Protein AF-A0A382D8E7-F1 (afdb_monomer)

Secondary structure (DSSP, 8-state):
---------------------------PPPPHHHHHHHHHHHHHHHHHHHTT-EEEEEEEEEETTTEEEEEEEEEEEE--TT----EEEEEEEEETTEE-TTHHHHHHHHHSS-SS--HHHHHHHHHHHHTT--SSS--SS--TTGGGGGGSHHHHTTEEEEEEEEEEETTEEEEEEEEEE-SSSPSEE-TT--EE-EEEEEEE-TTT--EEEEEEEEEETTTTEEEEEEEEEEEETTTTEEEEEEEEEEEEE---

Structure (mmCIF, N/CA/C/O backbone):
data_AF-A0A382D8E7-F1
#
_entry.id   AF-A0A382D8E7-F1
#
loop_
_atom_site.group_PDB
_atom_site.id
_atom_site.type_symbol
_atom_site.label_atom_id
_atom_site.label_alt_id
_atom_site.label_comp_id
_atom_site.label_asym_id
_atom_site.label_entity_id
_atom_site.label_seq_id
_atom_site.pdbx_PDB_ins_code
_atom_site.Cartn_x
_atom_site.Cartn_y
_atom_site.Cartn_z
_atom_site.occupancy
_atom_site.B_iso_or_equiv
_atom_site.auth_seq_id
_atom_site.auth_comp_id
_atom_site.auth_asym_id
_atom_site.auth_atom_id
_atom_site.pdbx_PDB_model_num
ATOM 1 N N . MET A 1 1 ? -67.822 -61.812 49.700 1.00 33.03 1 MET A N 1
ATOM 2 C CA . MET A 1 1 ? -66.408 -61.846 49.265 1.00 33.03 1 MET A CA 1
ATOM 3 C C . MET A 1 1 ? -66.183 -60.669 48.320 1.00 33.03 1 MET A C 1
ATOM 5 O O . MET A 1 1 ? -67.104 -60.379 47.565 1.00 33.03 1 MET A O 1
ATOM 9 N N . PRO A 1 2 ? -65.079 -59.917 48.454 1.00 43.69 2 PRO A N 1
ATOM 10 C CA . PRO A 1 2 ? -65.034 -58.489 48.132 1.00 43.69 2 PRO A CA 1
ATOM 11 C C . PRO A 1 2 ? -64.329 -58.208 46.798 1.00 43.69 2 PRO A C 1
ATOM 13 O O . PRO A 1 2 ? -63.325 -58.846 46.516 1.00 43.69 2 PRO A O 1
ATOM 16 N N . VAL A 1 3 ? -64.784 -57.222 46.019 1.00 34.72 3 VAL A N 1
ATOM 17 C CA . VAL A 1 3 ? -63.973 -56.588 44.955 1.00 34.72 3 VAL A CA 1
ATOM 18 C C . VAL A 1 3 ? -64.434 -55.126 44.833 1.00 34.72 3 VAL A C 1
ATOM 20 O O . VAL A 1 3 ? -65.530 -54.855 44.364 1.00 34.72 3 VAL A O 1
ATOM 23 N N . SER A 1 4 ? -63.820 -54.227 45.606 1.00 36.84 4 SER A N 1
ATOM 24 C CA . SER A 1 4 ? -62.808 -53.244 45.175 1.00 36.84 4 SER A CA 1
ATOM 25 C C . SER A 1 4 ? -63.358 -52.108 44.295 1.00 36.84 4 SER A C 1
ATOM 27 O O . SER A 1 4 ? -63.535 -52.253 43.090 1.00 36.84 4 SER A O 1
ATOM 29 N N . PHE A 1 5 ? -63.592 -50.954 44.930 1.00 41.41 5 PHE A N 1
ATOM 30 C CA . PHE A 1 5 ? -63.787 -49.653 44.285 1.00 41.41 5 PHE A CA 1
ATOM 31 C C . PHE A 1 5 ? -62.416 -49.082 43.891 1.00 41.41 5 PHE A C 1
ATOM 33 O O . PHE A 1 5 ? -61.649 -48.672 44.762 1.00 41.41 5 PHE A O 1
ATOM 40 N N . ALA A 1 6 ? -62.117 -48.999 42.595 1.00 38.00 6 ALA A N 1
ATOM 41 C CA . ALA A 1 6 ? -60.980 -48.226 42.102 1.00 38.00 6 ALA A CA 1
ATOM 42 C C . ALA A 1 6 ? -61.431 -46.782 41.824 1.00 38.00 6 ALA A C 1
ATOM 44 O O . ALA A 1 6 ? -62.172 -46.513 40.881 1.00 38.00 6 ALA A O 1
ATOM 45 N N . ARG A 1 7 ? -61.004 -45.847 42.680 1.00 38.00 7 ARG A N 1
ATOM 46 C CA . ARG A 1 7 ? -61.140 -44.402 42.457 1.00 38.00 7 ARG A CA 1
ATOM 47 C C . ARG A 1 7 ? -60.145 -43.978 41.376 1.00 38.00 7 ARG A C 1
ATOM 49 O O . ARG A 1 7 ? -58.940 -44.072 41.588 1.00 38.00 7 ARG A O 1
ATOM 56 N N . LEU A 1 8 ? -60.646 -43.493 40.242 1.00 34.78 8 LEU A N 1
ATOM 57 C CA . LEU A 1 8 ? -59.832 -42.825 39.228 1.00 34.78 8 LEU A CA 1
ATOM 58 C C . LEU A 1 8 ? -59.526 -41.401 39.723 1.00 34.78 8 LEU A C 1
ATOM 60 O O . LEU A 1 8 ? -60.415 -40.554 39.775 1.00 34.78 8 LEU A O 1
ATOM 64 N N . VAL A 1 9 ? -58.284 -41.145 40.126 1.00 39.25 9 VAL A N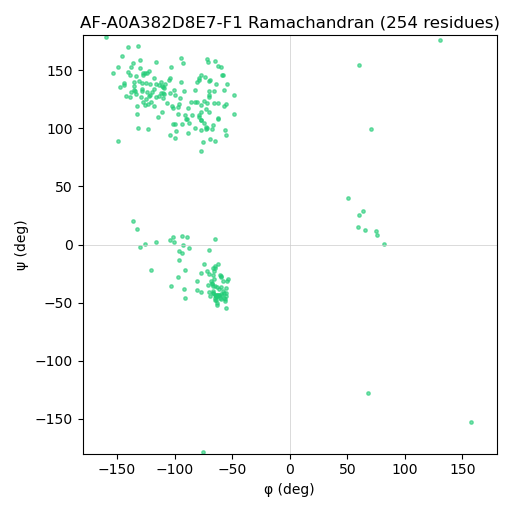 1
ATOM 65 C CA . VAL A 1 9 ? -57.782 -39.787 40.372 1.00 39.25 9 VAL A CA 1
ATOM 66 C C . VAL A 1 9 ? -57.193 -39.290 39.057 1.00 39.25 9 VAL A C 1
ATOM 68 O O . VAL A 1 9 ? -56.157 -39.777 38.612 1.00 39.25 9 VAL A O 1
ATOM 71 N N . VAL A 1 10 ? -57.878 -38.348 38.411 1.00 40.47 10 VAL A N 1
ATOM 72 C CA . VAL A 1 10 ? -57.360 -37.633 37.239 1.00 40.47 10 VAL A CA 1
ATOM 73 C C . VAL A 1 10 ? -56.365 -36.591 37.744 1.00 40.47 10 VAL A C 1
ATOM 75 O O . VAL A 1 10 ? -56.753 -35.599 38.357 1.00 40.47 10 VAL A O 1
ATOM 78 N N . LEU A 1 11 ? -55.074 -36.837 37.524 1.00 36.69 11 LEU A N 1
ATOM 79 C CA . LEU A 1 11 ? -54.013 -35.881 37.819 1.00 36.69 11 LEU A CA 1
ATOM 80 C C . LEU A 1 11 ? -53.918 -34.893 36.644 1.00 36.69 11 LEU A C 1
ATOM 82 O O . LEU A 1 11 ? -53.377 -35.216 35.588 1.00 36.69 11 LEU A O 1
ATOM 86 N N . ALA A 1 12 ? -54.493 -33.703 36.804 1.00 39.59 12 ALA A N 1
ATOM 87 C CA . ALA A 1 12 ? -54.339 -32.613 35.847 1.00 39.59 12 ALA A CA 1
ATOM 88 C C . ALA A 1 12 ? -52.933 -32.005 35.993 1.00 39.59 12 ALA A C 1
ATOM 90 O O . ALA A 1 12 ? -52.654 -31.279 36.945 1.00 39.59 12 ALA A O 1
ATOM 91 N N . LEU A 1 13 ? -52.038 -32.320 35.056 1.00 40.88 13 LEU A N 1
ATOM 92 C CA . LEU A 1 13 ? -50.752 -31.641 34.899 1.00 40.88 13 LEU A CA 1
ATOM 93 C C . LEU A 1 13 ? -50.990 -30.294 34.207 1.00 40.88 13 LEU A C 1
ATOM 95 O O . LEU A 1 13 ? -51.126 -30.215 32.988 1.00 40.88 13 LEU A O 1
ATOM 99 N N . THR A 1 14 ? -51.051 -29.221 34.990 1.00 45.19 14 THR A N 1
ATOM 100 C CA . THR A 1 14 ? -50.958 -27.851 34.478 1.00 45.19 14 THR A CA 1
ATOM 101 C C . THR A 1 14 ? -49.520 -27.589 34.038 1.00 45.19 14 THR A C 1
ATOM 103 O O . THR A 1 14 ? -48.645 -27.345 34.868 1.00 45.19 14 THR A O 1
ATOM 106 N N . LEU A 1 15 ? -49.267 -27.665 32.731 1.00 43.66 15 LEU A N 1
ATOM 107 C CA . LEU A 1 15 ? -48.011 -27.228 32.129 1.00 43.66 15 LEU A CA 1
ATOM 108 C C . LEU A 1 15 ? -47.986 -25.690 32.154 1.00 43.66 15 LEU A C 1
ATOM 110 O O . LEU A 1 15 ? -48.653 -25.035 31.355 1.00 43.66 15 LEU A O 1
ATOM 114 N N . LEU A 1 16 ? -47.257 -25.105 33.105 1.00 45.47 16 LEU A N 1
ATOM 115 C CA . LEU A 1 16 ? -46.984 -23.671 33.116 1.00 45.47 16 LEU A CA 1
ATOM 116 C C . LEU A 1 16 ? -45.962 -23.393 32.003 1.00 45.47 16 LEU A C 1
ATOM 118 O O . LEU A 1 16 ? -44.772 -23.666 32.158 1.00 45.47 16 LEU A O 1
ATOM 122 N N . ALA A 1 17 ? -46.427 -22.914 30.849 1.00 50.97 17 ALA A N 1
ATOM 123 C CA . ALA A 1 17 ? -45.547 -22.434 29.793 1.00 50.97 17 ALA A CA 1
ATOM 124 C C . ALA A 1 17 ? -44.855 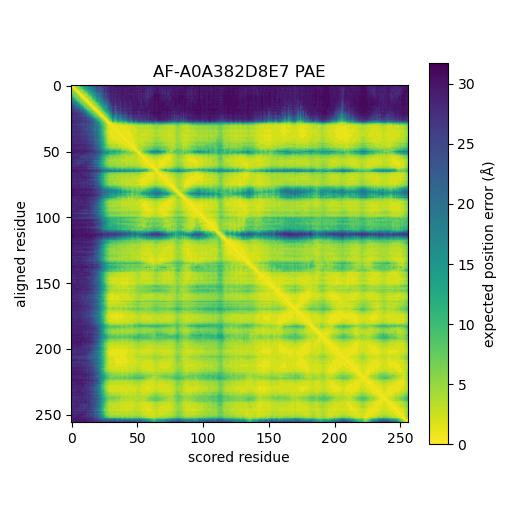-21.157 30.289 1.00 50.97 17 ALA A C 1
ATOM 126 O O . ALA A 1 17 ? -45.444 -20.078 30.290 1.00 50.97 17 ALA A O 1
ATOM 127 N N . VAL A 1 18 ? -43.608 -21.287 30.745 1.00 49.78 18 VAL A N 1
ATOM 128 C CA . VAL A 1 18 ? -42.721 -20.145 30.972 1.00 49.78 18 VAL A CA 1
ATOM 129 C C . VAL A 1 18 ? -42.374 -19.589 29.593 1.00 49.78 18 VAL A C 1
ATOM 131 O O . VAL A 1 18 ? -41.444 -20.048 28.932 1.00 49.78 18 VAL A O 1
ATOM 134 N N . LEU A 1 19 ? -43.177 -18.633 29.128 1.00 49.44 19 LEU A N 1
ATOM 135 C CA . LEU A 1 19 ? -42.796 -17.716 28.061 1.00 49.44 19 LEU A CA 1
ATOM 136 C C . LEU A 1 19 ? -41.647 -16.875 28.615 1.00 49.44 19 LEU A C 1
ATOM 138 O O . LEU A 1 19 ? -41.858 -15.863 29.274 1.00 49.44 19 LEU A O 1
ATOM 142 N N . ALA A 1 20 ? -40.422 -17.360 28.429 1.00 50.16 20 ALA A N 1
ATOM 143 C CA . ALA A 1 20 ? -39.249 -16.530 28.592 1.00 50.16 20 ALA A CA 1
ATOM 144 C C . ALA A 1 20 ? -39.353 -15.427 27.535 1.00 50.16 20 ALA A C 1
ATOM 146 O O . ALA A 1 20 ? -39.203 -15.711 26.343 1.00 50.16 20 ALA A O 1
ATOM 147 N N . ASP A 1 21 ? -39.643 -14.201 27.972 1.00 44.53 21 ASP A N 1
ATOM 148 C CA . ASP A 1 21 ? -39.418 -12.994 27.185 1.00 44.53 21 ASP A CA 1
ATOM 149 C C . ASP A 1 21 ? -37.942 -12.994 26.779 1.00 44.53 21 ASP A C 1
ATOM 151 O O . ASP A 1 21 ? -37.048 -12.606 27.531 1.00 44.53 21 ASP A O 1
ATOM 155 N N . ARG A 1 22 ? -37.659 -13.523 25.588 1.00 49.59 22 ARG A N 1
ATOM 156 C CA . ARG A 1 22 ? -36.388 -13.295 24.922 1.00 49.59 22 ARG A CA 1
ATOM 157 C C . ARG A 1 22 ? -36.471 -11.885 24.379 1.00 49.59 22 ARG A C 1
ATOM 159 O O . ARG A 1 22 ? -36.906 -11.688 23.246 1.00 49.59 22 ARG A O 1
ATOM 166 N N . GLU A 1 23 ? -36.073 -10.913 25.195 1.00 49.25 23 GLU A N 1
ATOM 167 C CA . GLU A 1 23 ? -35.695 -9.616 24.651 1.00 49.25 23 GLU A CA 1
ATOM 168 C C . GLU A 1 23 ? -34.730 -9.875 23.485 1.00 49.25 23 GLU A C 1
ATOM 170 O O . GLU A 1 23 ? -33.786 -10.665 23.633 1.00 49.25 23 GLU A O 1
ATOM 175 N N . PRO A 1 24 ? -34.975 -9.295 22.297 1.00 49.22 24 PRO A N 1
ATOM 176 C CA . PRO A 1 24 ? -34.028 -9.414 21.209 1.00 49.22 24 PRO A CA 1
ATOM 177 C C . PRO A 1 24 ? -32.706 -8.861 21.729 1.00 49.22 24 PRO A C 1
ATOM 179 O O . PRO A 1 24 ? -32.635 -7.697 22.124 1.00 49.22 24 PRO A O 1
ATOM 182 N N . VAL A 1 25 ? -31.670 -9.704 21.760 1.00 49.59 25 VAL A N 1
ATOM 183 C CA . VAL A 1 25 ? -30.300 -9.270 22.028 1.00 49.59 25 VAL A CA 1
ATOM 184 C C . VAL A 1 25 ? -30.002 -8.207 20.984 1.00 49.59 25 VAL A C 1
ATOM 186 O O . VAL A 1 25 ? -29.743 -8.510 19.820 1.00 49.59 25 VAL A O 1
ATOM 189 N N . ARG A 1 26 ? -30.122 -6.938 21.373 1.00 48.53 26 ARG A N 1
ATOM 190 C CA . ARG A 1 26 ? -29.710 -5.818 20.545 1.00 48.53 26 ARG A CA 1
ATOM 191 C C . ARG A 1 26 ? -28.217 -6.027 20.376 1.00 48.53 26 ARG A C 1
ATOM 193 O O . ARG A 1 26 ? -27.491 -5.936 21.364 1.00 48.53 26 ARG A O 1
ATOM 200 N N . ALA A 1 27 ? -27.788 -6.413 19.173 1.00 59.97 27 ALA A N 1
ATOM 201 C CA . ALA A 1 27 ? -26.376 -6.559 18.865 1.00 59.97 27 ALA A CA 1
ATOM 202 C C . ALA A 1 27 ? -25.688 -5.281 19.352 1.00 59.97 27 ALA A C 1
ATOM 204 O O . ALA A 1 27 ? -26.011 -4.188 18.882 1.00 59.97 27 ALA A O 1
ATOM 205 N N . GLN A 1 28 ? -24.858 -5.407 20.388 1.00 69.25 28 GLN A N 1
ATOM 206 C CA . GLN A 1 28 ? -24.137 -4.266 20.922 1.00 69.25 28 GLN A CA 1
ATOM 207 C C . GLN A 1 28 ? -23.245 -3.770 19.791 1.00 69.25 28 GLN A C 1
ATOM 209 O O . GLN A 1 28 ? -22.457 -4.545 19.243 1.00 69.25 28 GLN A O 1
ATOM 214 N N . THR A 1 29 ? -23.415 -2.508 19.396 1.00 81.88 29 THR A N 1
ATOM 215 C CA . THR A 1 29 ? -22.503 -1.877 18.446 1.00 81.88 29 THR A CA 1
ATOM 216 C C . THR A 1 29 ? -21.095 -2.014 19.030 1.00 81.88 29 THR A C 1
ATOM 218 O O . THR A 1 29 ? -20.892 -1.577 20.167 1.00 81.88 29 THR A O 1
ATOM 221 N N . PRO A 1 30 ? -20.150 -2.671 18.331 1.00 93.00 30 PRO A N 1
ATOM 222 C CA . PRO A 1 30 ? -18.817 -2.901 18.876 1.00 93.00 30 PRO A CA 1
ATOM 223 C C . PRO A 1 30 ? -18.144 -1.562 19.188 1.00 93.00 30 PRO A C 1
ATOM 225 O O . PRO A 1 30 ? -18.454 -0.556 18.556 1.00 93.00 30 PRO A O 1
ATOM 228 N N . SER A 1 31 ? -17.228 -1.525 20.156 1.00 96.06 31 SER A N 1
ATOM 229 C CA . SER A 1 31 ? -16.396 -0.335 20.367 1.00 96.06 31 SER A CA 1
ATOM 230 C C . SER A 1 31 ? -15.368 -0.185 19.237 1.00 96.06 31 SER A C 1
ATOM 232 O O . SER A 1 31 ? -15.026 -1.168 18.576 1.00 96.06 31 SER A O 1
ATOM 234 N N . LEU A 1 32 ? -14.826 1.025 19.043 1.00 96.25 32 LEU A N 1
ATOM 235 C CA . LEU A 1 32 ? -13.705 1.251 18.118 1.00 96.25 32 LEU A CA 1
ATOM 236 C C . LEU A 1 32 ? -12.515 0.351 18.447 1.00 96.25 32 LEU A C 1
ATOM 238 O O . LEU A 1 32 ? -11.985 -0.303 17.559 1.00 96.25 32 LEU A O 1
ATOM 242 N N . GLU A 1 33 ? -12.166 0.234 19.725 1.00 95.44 33 GLU A N 1
ATOM 243 C CA . GLU A 1 33 ? -11.111 -0.667 20.190 1.00 95.44 33 GLU A CA 1
ATOM 244 C C . GLU A 1 33 ? -11.366 -2.126 19.781 1.00 95.44 33 GLU A C 1
ATOM 246 O O . GLU A 1 33 ? -10.460 -2.793 19.290 1.00 95.44 33 GLU A O 1
ATOM 251 N N . THR A 1 34 ? -12.613 -2.602 19.887 1.00 96.62 34 THR A N 1
ATOM 252 C CA . THR A 1 34 ? -12.985 -3.960 19.456 1.00 96.62 34 THR A CA 1
ATOM 253 C C . THR A 1 34 ? -12.793 -4.141 17.949 1.00 96.62 34 THR A C 1
ATOM 255 O O . THR A 1 34 ? -12.272 -5.164 17.512 1.00 96.62 34 THR A O 1
ATOM 258 N N . VAL A 1 35 ? -13.213 -3.162 17.141 1.00 97.25 35 VAL A N 1
ATOM 259 C CA . VAL A 1 35 ? -13.059 -3.217 15.678 1.00 97.25 35 VAL A CA 1
ATOM 260 C C . VAL A 1 35 ? -11.582 -3.165 15.282 1.00 97.25 35 VAL A C 1
ATOM 262 O O . VAL A 1 35 ? -11.155 -3.944 14.435 1.00 97.25 35 VAL A O 1
ATOM 265 N N . LEU A 1 36 ? -10.785 -2.315 15.932 1.00 96.69 36 LEU A N 1
ATOM 266 C CA . LEU A 1 36 ? -9.344 -2.214 15.699 1.00 96.69 36 LEU A CA 1
ATOM 267 C C . LEU A 1 36 ? -8.588 -3.472 16.134 1.00 96.69 36 LEU A C 1
ATOM 269 O O . LEU A 1 36 ? -7.604 -3.824 15.493 1.00 96.69 36 LEU A O 1
ATOM 273 N N . ALA A 1 37 ? -9.005 -4.137 17.215 1.00 95.56 37 ALA A N 1
ATOM 274 C CA . ALA A 1 37 ? -8.427 -5.414 17.631 1.00 95.56 37 ALA A CA 1
ATOM 275 C C . ALA A 1 37 ? -8.697 -6.502 16.582 1.00 95.56 37 ALA A C 1
ATOM 277 O O . ALA A 1 37 ? -7.763 -7.143 16.118 1.00 95.56 37 ALA A O 1
ATOM 278 N N . ARG A 1 38 ? -9.947 -6.616 16.110 1.00 96.38 38 ARG A N 1
ATOM 279 C CA . ARG A 1 38 ? -10.303 -7.534 15.014 1.00 96.38 38 ARG A CA 1
ATOM 280 C C . ARG A 1 38 ? -9.513 -7.246 13.740 1.00 96.38 38 ARG A C 1
ATOM 282 O O . ARG A 1 38 ? -9.112 -8.176 13.055 1.00 96.38 38 ARG A O 1
ATOM 289 N N . ALA A 1 39 ? -9.302 -5.973 13.412 1.00 96.50 39 ALA A N 1
ATOM 290 C CA . ALA A 1 39 ? -8.512 -5.586 12.249 1.00 96.50 39 ALA A CA 1
ATOM 291 C C . ALA A 1 39 ? -7.033 -5.971 12.392 1.00 96.50 39 ALA A C 1
ATOM 293 O O . ALA A 1 39 ? -6.438 -6.445 11.430 1.00 96.50 39 ALA A O 1
ATOM 294 N N . ALA A 1 40 ? -6.453 -5.820 13.585 1.00 93.75 40 ALA A N 1
ATOM 295 C CA . ALA A 1 40 ? -5.087 -6.263 13.859 1.00 93.75 40 ALA A CA 1
ATOM 296 C C . ALA A 1 40 ? -4.950 -7.790 13.746 1.00 93.75 40 ALA A C 1
ATOM 298 O O . ALA A 1 40 ? -4.019 -8.272 13.101 1.00 93.75 40 ALA A O 1
ATOM 299 N N . ASP A 1 41 ? -5.907 -8.541 14.301 1.00 93.06 41 ASP A N 1
ATOM 300 C CA . ASP A 1 41 ? -5.961 -10.002 14.169 1.00 93.06 41 ASP A CA 1
ATOM 301 C C . ASP A 1 41 ? -6.103 -10.413 12.697 1.00 93.06 41 ASP A C 1
ATOM 303 O O . ASP A 1 41 ? -5.394 -11.296 12.216 1.00 93.06 41 ASP A O 1
ATOM 307 N N . TYR A 1 42 ? -6.975 -9.723 11.955 1.00 93.06 42 TYR A N 1
ATOM 308 C CA . TYR A 1 42 ? -7.156 -9.939 10.524 1.00 93.06 42 TYR A CA 1
ATOM 309 C C . TYR A 1 42 ? -5.861 -9.704 9.742 1.00 93.06 42 TYR A C 1
ATOM 311 O O . TYR A 1 42 ? -5.493 -10.549 8.936 1.00 93.06 42 TYR A O 1
ATOM 319 N N . VAL A 1 43 ? -5.145 -8.601 9.988 1.00 90.94 43 VAL A N 1
ATOM 320 C CA . VAL A 1 43 ? -3.863 -8.315 9.321 1.00 90.94 43 VAL A CA 1
ATOM 321 C C . VAL A 1 43 ? -2.794 -9.343 9.690 1.00 90.94 43 VAL A C 1
ATOM 323 O O . VAL A 1 43 ? -2.009 -9.725 8.827 1.00 90.94 43 VAL A O 1
ATOM 326 N N . SER A 1 44 ? -2.785 -9.847 10.925 1.00 86.88 44 SER A N 1
ATOM 327 C CA . SER A 1 44 ? -1.859 -10.908 11.333 1.00 86.88 44 SER A CA 1
ATOM 328 C C . SER A 1 44 ? -2.113 -12.223 10.586 1.00 86.88 44 SER A C 1
ATOM 330 O O . SER A 1 44 ? -1.164 -12.836 10.102 1.00 86.88 44 SER A O 1
ATOM 332 N N . ILE A 1 45 ? -3.377 -12.628 10.426 1.00 86.62 45 ILE A N 1
ATOM 333 C CA . ILE A 1 45 ? -3.749 -13.802 9.615 1.00 86.62 45 ILE A CA 1
ATOM 334 C C . ILE A 1 45 ? -3.406 -13.557 8.146 1.00 86.62 45 ILE A C 1
ATOM 336 O O . ILE A 1 45 ? -2.776 -14.387 7.500 1.00 86.62 45 ILE A O 1
ATOM 340 N N . TYR A 1 46 ? -3.759 -12.377 7.636 1.00 86.00 46 TYR A N 1
ATOM 341 C CA . TYR A 1 46 ? -3.479 -11.985 6.263 1.00 86.00 46 TYR A CA 1
ATOM 342 C C . TYR A 1 46 ? -1.983 -12.091 5.952 1.00 86.00 46 TYR A C 1
ATOM 344 O O . TYR A 1 46 ? -1.618 -12.587 4.894 1.00 86.00 46 TYR A O 1
ATOM 352 N N . GLN A 1 47 ? -1.111 -11.671 6.869 1.00 80.94 47 GLN A N 1
ATOM 353 C CA . GLN A 1 47 ? 0.338 -11.797 6.718 1.00 80.94 47 GLN A CA 1
ATOM 354 C C . GLN A 1 47 ? 0.793 -13.251 6.558 1.00 80.94 47 GLN A C 1
ATOM 356 O O . GLN A 1 47 ? 1.645 -13.539 5.722 1.00 80.94 47 GLN A O 1
ATOM 361 N N . GLN A 1 48 ? 0.229 -14.162 7.351 1.00 79.50 48 GLN A N 1
ATOM 362 C CA . GLN A 1 48 ? 0.577 -15.583 7.321 1.00 79.50 48 GLN A CA 1
ATOM 363 C C . GLN A 1 48 ? 0.102 -16.251 6.027 1.00 79.50 48 GLN A C 1
ATOM 365 O O . GLN A 1 48 ? 0.863 -16.989 5.400 1.00 79.50 48 GLN A O 1
ATOM 370 N N . ASP A 1 49 ? -1.130 -15.953 5.614 1.00 79.50 49 ASP A N 1
ATOM 371 C CA . ASP A 1 49 ? -1.760 -16.572 4.447 1.00 79.50 49 ASP A CA 1
ATOM 372 C C . ASP A 1 49 ? -1.223 -15.986 3.131 1.00 79.50 49 ASP A C 1
ATOM 374 O O . ASP A 1 49 ? -0.944 -16.727 2.187 1.00 79.50 49 ASP A O 1
ATOM 378 N N . LEU A 1 50 ? -1.012 -14.663 3.070 1.00 75.56 50 LEU A N 1
ATOM 379 C CA . LEU A 1 50 ? -0.446 -13.992 1.896 1.00 75.56 50 LEU A CA 1
ATOM 380 C C . LEU A 1 50 ? 1.076 -14.182 1.797 1.00 75.56 50 LEU A C 1
ATOM 382 O O . LEU A 1 50 ? 1.623 -14.117 0.703 1.00 75.56 50 LEU A O 1
ATOM 386 N N . GLY A 1 51 ? 1.768 -14.445 2.908 1.00 68.19 51 GLY A N 1
ATOM 387 C CA . GLY A 1 51 ? 3.230 -14.576 2.978 1.00 68.19 51 GLY A CA 1
ATOM 388 C C . GLY A 1 51 ? 3.837 -15.756 2.207 1.00 68.19 51 GLY A C 1
ATOM 389 O O . GLY A 1 51 ? 5.036 -15.988 2.320 1.00 68.19 51 GLY A O 1
ATOM 390 N N . ASN A 1 52 ? 3.030 -16.510 1.458 1.00 69.25 52 ASN A N 1
ATOM 391 C CA . ASN A 1 52 ? 3.468 -17.615 0.607 1.00 69.25 52 ASN A CA 1
ATOM 392 C C . ASN A 1 52 ? 2.787 -17.614 -0.771 1.00 69.25 52 ASN A C 1
ATOM 394 O O . ASN A 1 52 ? 2.725 -18.659 -1.423 1.00 69.25 52 ASN A O 1
ATOM 398 N N . ILE A 1 53 ? 2.243 -16.476 -1.215 1.00 78.69 53 ILE A N 1
ATOM 399 C CA . ILE A 1 53 ? 1.590 -16.390 -2.525 1.00 78.69 53 ILE A CA 1
ATOM 400 C C . ILE A 1 53 ? 2.470 -15.690 -3.554 1.00 78.69 53 ILE A C 1
ATOM 402 O O . ILE A 1 53 ? 3.273 -14.807 -3.242 1.00 78.69 53 ILE A O 1
ATOM 406 N N . ILE A 1 54 ? 2.226 -16.059 -4.806 1.00 86.69 54 ILE A N 1
ATOM 407 C CA . ILE A 1 54 ? 2.665 -15.320 -5.982 1.00 86.69 54 ILE A CA 1
ATOM 408 C C . ILE A 1 54 ? 1.408 -14.724 -6.607 1.00 86.69 54 ILE A C 1
ATOM 410 O O . ILE A 1 54 ? 0.438 -15.447 -6.848 1.00 86.69 54 ILE A O 1
ATOM 414 N N . ALA A 1 55 ? 1.408 -13.413 -6.826 1.00 89.25 55 ALA A N 1
ATOM 415 C CA . ALA A 1 55 ? 0.297 -12.709 -7.452 1.00 89.25 55 ALA A CA 1
ATOM 416 C C . ALA A 1 55 ? 0.739 -12.053 -8.759 1.00 89.25 55 ALA A C 1
ATOM 418 O O . ALA A 1 55 ? 1.756 -11.365 -8.792 1.00 89.25 55 ALA A O 1
ATOM 419 N N . ASP A 1 56 ? -0.054 -12.224 -9.809 1.00 94.38 56 ASP A N 1
ATOM 420 C CA . ASP A 1 56 ? 0.122 -11.477 -11.048 1.00 94.38 56 ASP A CA 1
ATOM 421 C C . ASP A 1 56 ? -0.248 -10.006 -10.847 1.00 94.38 56 ASP A C 1
ATOM 423 O O . ASP A 1 56 ? -1.246 -9.673 -10.203 1.00 94.38 56 ASP A O 1
ATOM 427 N N . GLU A 1 57 ? 0.526 -9.117 -11.457 1.00 96.12 57 GLU A N 1
ATOM 428 C CA . GLU A 1 57 ? 0.251 -7.692 -11.478 1.00 96.12 57 GLU A CA 1
ATOM 429 C C . GLU A 1 57 ? 0.403 -7.115 -12.884 1.00 96.12 57 GLU A C 1
ATOM 431 O O . GLU A 1 57 ? 1.444 -7.234 -13.530 1.00 96.12 57 GLU A O 1
ATOM 436 N N . GLU A 1 58 ? -0.623 -6.385 -13.313 1.00 97.50 58 GLU A N 1
ATOM 437 C CA . GLU A 1 58 ? -0.522 -5.442 -14.416 1.00 97.50 58 GLU A CA 1
ATOM 438 C C . GLU A 1 58 ? -0.430 -4.016 -13.875 1.00 97.50 58 GLU A C 1
ATOM 440 O O . GLU A 1 58 ? -1.357 -3.519 -13.232 1.00 97.50 58 GLU A O 1
ATOM 445 N N . TYR A 1 59 ? 0.671 -3.327 -14.172 1.00 96.75 59 TYR A N 1
ATOM 446 C CA . TYR A 1 59 ? 0.940 -2.006 -13.614 1.00 96.75 59 TYR A CA 1
ATOM 447 C C . TYR A 1 59 ? 1.221 -0.983 -14.712 1.00 96.75 59 TYR A C 1
ATOM 449 O O . TYR A 1 59 ? 2.151 -1.114 -15.510 1.00 96.75 59 TYR A O 1
ATOM 457 N N . THR A 1 60 ? 0.388 0.056 -14.754 1.00 97.38 60 THR A N 1
ATOM 458 C CA . THR A 1 60 ? 0.515 1.170 -15.697 1.00 97.38 60 THR A CA 1
ATOM 459 C C . THR A 1 60 ? 0.942 2.428 -14.961 1.00 97.38 60 THR A C 1
ATOM 461 O O . THR A 1 60 ? 0.336 2.817 -13.968 1.00 97.38 60 THR A O 1
ATOM 464 N N . GLN A 1 61 ? 1.973 3.078 -15.484 1.00 96.44 61 GLN A N 1
ATOM 465 C CA . GLN A 1 61 ? 2.536 4.310 -14.955 1.00 96.44 61 GLN A CA 1
ATOM 466 C C . GLN A 1 61 ? 2.404 5.422 -15.995 1.00 96.44 61 GLN A C 1
ATOM 468 O O . GLN A 1 61 ? 2.607 5.187 -17.189 1.00 96.44 61 GLN A O 1
ATOM 473 N N . ALA A 1 62 ? 2.131 6.640 -15.536 1.00 95.75 62 ALA A N 1
ATOM 474 C CA . ALA A 1 62 ? 2.123 7.845 -16.354 1.00 95.75 62 ALA A CA 1
ATOM 475 C C . ALA A 1 62 ? 2.855 8.972 -15.616 1.00 95.75 62 ALA A C 1
ATOM 477 O O . ALA A 1 62 ? 2.688 9.137 -14.411 1.00 95.75 62 ALA A O 1
ATOM 478 N N . VAL A 1 63 ? 3.692 9.716 -16.335 1.00 93.50 63 VAL A N 1
ATOM 479 C CA . VAL A 1 63 ? 4.450 10.863 -15.825 1.00 93.50 63 VAL A CA 1
ATOM 480 C C . VAL A 1 63 ? 4.350 11.996 -16.828 1.00 93.50 63 VAL A C 1
ATOM 482 O O . VAL A 1 63 ? 4.591 11.795 -18.022 1.00 93.50 63 VAL A O 1
ATOM 485 N N . ASP A 1 64 ? 4.065 13.196 -16.338 1.00 88.19 64 ASP A N 1
ATOM 486 C CA . ASP A 1 64 ? 3.979 14.370 -17.189 1.00 88.19 64 ASP A CA 1
ATOM 487 C C . ASP A 1 64 ? 5.354 14.950 -17.580 1.00 88.19 64 ASP A C 1
ATOM 489 O O . ASP A 1 64 ? 6.283 14.949 -16.766 1.00 88.19 64 ASP A O 1
ATOM 493 N N . PRO A 1 65 ? 5.502 15.459 -18.824 1.00 86.69 65 PRO A N 1
ATOM 494 C CA . PRO A 1 65 ? 4.510 15.412 -19.901 1.00 86.69 65 PRO A CA 1
ATOM 495 C C . PRO A 1 65 ? 4.564 14.090 -20.701 1.00 86.69 65 PRO A C 1
ATOM 497 O O . PRO A 1 65 ? 5.495 13.849 -21.471 1.00 86.69 65 PRO A O 1
ATOM 500 N N . GLY A 1 66 ? 3.519 13.262 -20.577 1.00 87.12 66 GLY A N 1
ATOM 501 C CA . GLY A 1 66 ? 3.154 12.221 -21.550 1.00 87.12 66 GLY A CA 1
ATOM 502 C C . GLY A 1 66 ? 3.985 10.931 -21.597 1.00 87.12 66 GLY A C 1
ATOM 503 O O . GLY A 1 66 ? 3.770 10.121 -22.502 1.00 87.12 66 GLY A O 1
ATOM 504 N N . ARG A 1 67 ? 4.917 10.687 -20.667 1.00 94.75 67 ARG A N 1
ATOM 505 C CA . ARG A 1 67 ? 5.644 9.407 -20.622 1.00 94.75 67 ARG A CA 1
ATOM 506 C C . ARG A 1 67 ? 4.786 8.352 -19.935 1.00 94.75 67 ARG A C 1
ATOM 508 O O . ARG A 1 67 ? 4.437 8.511 -18.771 1.00 94.75 67 ARG A O 1
ATOM 515 N N . THR A 1 68 ? 4.522 7.246 -20.620 1.00 97.06 68 THR A N 1
ATOM 516 C CA . THR A 1 68 ? 3.819 6.090 -20.052 1.00 97.06 68 THR A CA 1
ATOM 517 C C . THR A 1 68 ? 4.720 4.861 -20.020 1.00 97.06 68 THR A C 1
ATOM 519 O O . THR A 1 68 ? 5.713 4.792 -20.747 1.00 97.06 68 THR A O 1
ATOM 522 N N . ARG A 1 69 ? 4.401 3.920 -19.131 1.00 97.00 69 ARG A N 1
ATOM 523 C CA . ARG A 1 69 ? 5.034 2.601 -19.063 1.00 97.00 69 ARG A CA 1
ATOM 524 C C . ARG A 1 69 ? 4.027 1.567 -18.593 1.00 97.00 69 ARG A C 1
ATOM 526 O O . ARG A 1 69 ? 3.331 1.811 -17.609 1.00 97.00 69 ARG A O 1
ATOM 533 N N . ARG A 1 70 ? 3.992 0.411 -19.250 1.00 98.00 70 ARG A N 1
ATOM 534 C CA . ARG A 1 70 ? 3.241 -0.763 -18.790 1.00 98.00 70 ARG A CA 1
ATOM 535 C C . ARG A 1 70 ? 4.209 -1.850 -18.352 1.00 98.00 70 ARG A C 1
ATOM 537 O O . ARG A 1 70 ? 5.198 -2.109 -19.033 1.00 98.00 70 ARG A O 1
ATOM 544 N N . MET A 1 71 ? 3.916 -2.482 -17.228 1.00 97.69 71 MET A N 1
ATOM 545 C CA . MET A 1 71 ? 4.679 -3.603 -16.700 1.00 97.69 71 MET A CA 1
ATOM 546 C C . MET A 1 71 ? 3.743 -4.768 -16.407 1.00 97.69 71 MET A C 1
ATOM 548 O O . MET A 1 71 ? 2.594 -4.557 -16.012 1.00 97.69 71 MET A O 1
ATOM 552 N N . TYR A 1 72 ? 4.258 -5.974 -16.608 1.00 98.06 72 TYR A N 1
ATOM 553 C CA . TYR A 1 72 ? 3.673 -7.202 -16.090 1.00 98.06 72 TYR A CA 1
ATOM 554 C C . TYR A 1 72 ? 4.670 -7.809 -15.103 1.00 98.06 72 TYR A C 1
ATOM 556 O O . TYR A 1 72 ? 5.854 -7.951 -15.436 1.00 98.06 72 TYR A O 1
ATOM 564 N N . SER A 1 73 ? 4.212 -8.099 -13.889 1.00 96.25 73 SER A N 1
ATOM 565 C CA . SER A 1 73 ? 5.047 -8.570 -12.783 1.00 96.25 73 SER A CA 1
ATOM 566 C C . SER A 1 73 ? 4.400 -9.719 -12.025 1.00 96.25 73 SER A C 1
ATOM 568 O O . SER A 1 73 ? 3.181 -9.820 -11.964 1.00 96.25 73 SER A O 1
ATOM 570 N N . GLU A 1 74 ? 5.235 -10.505 -11.358 1.00 93.75 74 GLU A N 1
ATOM 571 C CA . GLU A 1 74 ? 4.835 -11.373 -10.253 1.00 93.75 74 GLU A CA 1
ATOM 572 C C . GLU A 1 74 ? 5.216 -10.699 -8.926 1.00 93.75 74 GLU A C 1
ATOM 574 O O . GLU A 1 74 ? 6.329 -10.190 -8.766 1.00 93.75 74 GLU A O 1
ATOM 579 N N . LEU A 1 75 ? 4.295 -10.676 -7.964 1.00 91.19 75 LEU A N 1
ATOM 580 C CA . LEU A 1 75 ? 4.534 -10.195 -6.606 1.00 91.19 75 LEU A CA 1
ATOM 581 C C . LEU A 1 75 ? 4.717 -11.383 -5.685 1.00 91.19 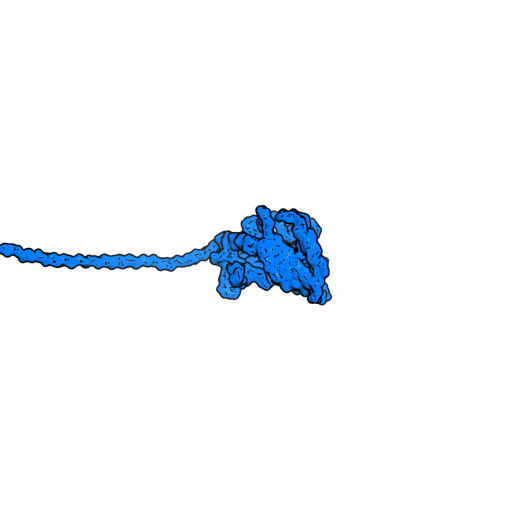75 LEU A C 1
ATOM 583 O O . LEU A 1 75 ? 3.793 -12.170 -5.489 1.00 91.19 75 LEU A O 1
ATOM 587 N N . LEU A 1 76 ? 5.904 -11.475 -5.102 1.00 88.19 76 LEU A N 1
ATOM 588 C CA . LEU A 1 76 ? 6.226 -12.437 -4.068 1.00 88.19 76 LEU A CA 1
ATOM 589 C C . LEU A 1 76 ? 6.078 -11.721 -2.734 1.00 88.19 76 LEU A C 1
ATOM 591 O O . LEU A 1 76 ? 6.846 -10.805 -2.428 1.00 88.19 76 LEU A O 1
ATOM 595 N N . VAL A 1 77 ? 5.079 -12.122 -1.958 1.00 82.81 77 VAL A N 1
ATOM 596 C CA . VAL A 1 77 ? 4.880 -11.621 -0.599 1.00 82.81 77 VAL A CA 1
ATOM 597 C C . VAL A 1 77 ? 5.432 -12.654 0.359 1.00 82.81 77 VAL A C 1
ATOM 599 O O . VAL A 1 77 ? 5.099 -13.829 0.256 1.00 82.81 77 VAL A O 1
ATOM 602 N N . PHE A 1 78 ? 6.285 -12.220 1.276 1.00 77.12 78 PHE A N 1
ATOM 603 C CA . PHE A 1 78 ? 6.867 -13.093 2.279 1.00 77.12 78 PHE A CA 1
ATOM 604 C C . PHE A 1 78 ? 7.143 -12.331 3.572 1.00 77.12 78 PHE A C 1
ATOM 606 O O . PHE A 1 78 ? 7.370 -11.118 3.583 1.00 77.12 78 PHE A O 1
ATOM 613 N N . SER A 1 79 ? 7.134 -13.062 4.678 1.00 69.38 79 SER A N 1
ATOM 614 C CA . SER A 1 79 ? 7.526 -12.547 5.986 1.00 69.38 79 SER A CA 1
ATOM 615 C C . SER A 1 79 ? 8.701 -13.366 6.500 1.00 69.38 79 SER A C 1
ATOM 617 O O . SER A 1 79 ? 8.579 -14.591 6.582 1.00 69.38 79 SER A O 1
ATOM 619 N N . PRO A 1 80 ? 9.846 -12.733 6.812 1.00 65.06 80 PRO A N 1
ATOM 620 C CA . PRO A 1 80 ? 10.951 -13.444 7.432 1.00 65.06 80 PRO A CA 1
ATOM 621 C C . PRO A 1 80 ? 10.510 -14.085 8.761 1.00 65.06 80 PRO A C 1
ATOM 623 O O . PRO A 1 80 ? 9.674 -13.511 9.467 1.00 65.06 80 PRO A O 1
ATOM 626 N N . PRO A 1 81 ? 11.054 -15.258 9.129 1.00 60.53 81 PRO A N 1
ATOM 627 C CA . PRO A 1 81 ? 10.812 -15.847 10.442 1.00 60.53 81 PRO A CA 1
ATOM 628 C C . PRO A 1 81 ? 11.159 -14.857 11.559 1.00 60.53 81 PRO A C 1
ATOM 630 O O . PRO A 1 81 ? 12.166 -14.157 11.474 1.00 60.53 81 PRO A O 1
ATOM 633 N N . ASP A 1 82 ? 10.320 -14.798 12.595 1.00 63.03 82 ASP A N 1
ATOM 634 C CA . ASP A 1 82 ? 10.476 -13.901 13.752 1.00 63.03 82 ASP A CA 1
ATOM 635 C C . ASP A 1 82 ? 10.495 -12.391 13.418 1.00 63.03 82 ASP A C 1
ATOM 637 O O . ASP A 1 82 ? 10.850 -11.563 14.262 1.00 63.03 82 ASP A O 1
ATOM 641 N N . ASP A 1 83 ? 10.063 -12.017 12.209 1.00 64.69 83 ASP A N 1
ATOM 642 C CA . ASP A 1 83 ? 9.934 -10.637 11.760 1.00 64.69 83 ASP A CA 1
ATOM 643 C C . ASP A 1 83 ? 8.475 -10.312 11.423 1.00 64.69 83 ASP A C 1
ATOM 645 O O . ASP A 1 83 ? 7.861 -10.893 10.529 1.00 64.69 83 ASP A O 1
ATOM 649 N N . GLU A 1 84 ? 7.903 -9.342 12.134 1.00 63.94 84 GLU A N 1
ATOM 650 C CA . GLU A 1 84 ? 6.538 -8.871 11.877 1.00 63.94 84 GLU A CA 1
ATOM 651 C C . GLU A 1 84 ? 6.421 -8.085 10.555 1.00 63.94 84 GLU A C 1
ATOM 653 O O . GLU A 1 84 ? 5.317 -7.705 10.164 1.00 63.94 84 GLU A O 1
ATOM 658 N N . ARG A 1 85 ? 7.525 -7.828 9.842 1.00 69.88 85 ARG A N 1
ATOM 659 C CA . ARG A 1 85 ? 7.528 -7.050 8.595 1.00 69.88 85 ARG A CA 1
ATOM 660 C C . ARG A 1 85 ? 7.026 -7.848 7.389 1.00 69.88 85 ARG A C 1
ATOM 662 O O . ARG A 1 85 ? 7.263 -9.048 7.239 1.00 69.88 85 ARG A O 1
ATOM 669 N N . TRP A 1 86 ? 6.350 -7.139 6.485 1.00 72.81 86 TRP A N 1
ATOM 670 C CA . TRP A 1 86 ? 5.948 -7.667 5.185 1.00 72.81 86 TRP A CA 1
ATOM 671 C C . TRP A 1 86 ? 6.988 -7.252 4.168 1.00 72.81 86 TRP A C 1
ATOM 673 O O . TRP A 1 86 ? 7.213 -6.061 3.948 1.00 72.81 86 TRP A O 1
ATOM 683 N N . LEU A 1 87 ? 7.597 -8.235 3.524 1.00 79.19 87 LEU A N 1
ATOM 684 C CA . LEU A 1 87 ? 8.456 -7.989 2.389 1.00 79.19 87 LEU A CA 1
ATOM 685 C C . LEU A 1 87 ? 7.698 -8.382 1.132 1.00 79.19 87 LEU A C 1
ATOM 687 O O . LEU A 1 87 ? 7.087 -9.444 1.036 1.00 79.19 87 LEU A O 1
ATOM 691 N N . VAL A 1 88 ? 7.706 -7.467 0.174 1.00 85.50 88 VAL A N 1
ATOM 692 C CA . VAL A 1 88 ? 7.111 -7.689 -1.133 1.00 85.50 88 VAL A CA 1
ATOM 693 C C . VAL A 1 88 ? 8.201 -7.459 -2.155 1.00 85.50 88 VAL A C 1
ATOM 695 O O . VAL A 1 88 ? 8.790 -6.379 -2.219 1.00 85.50 88 VAL A O 1
ATOM 698 N N . PHE A 1 89 ? 8.468 -8.487 -2.945 1.00 89.06 89 PHE A N 1
ATOM 699 C CA . PHE A 1 89 ? 9.358 -8.406 -4.084 1.00 89.06 89 PHE A CA 1
ATOM 700 C C . PHE A 1 89 ? 8.531 -8.423 -5.368 1.00 89.06 89 PHE A C 1
ATOM 702 O O . PHE A 1 89 ? 7.765 -9.353 -5.610 1.00 89.06 89 PHE A O 1
ATOM 709 N N . ARG A 1 90 ? 8.686 -7.375 -6.180 1.00 93.44 90 ARG A N 1
ATOM 710 C CA . ARG A 1 90 ? 8.073 -7.255 -7.503 1.00 93.44 90 ARG A CA 1
ATOM 711 C C . ARG A 1 90 ? 9.064 -7.763 -8.538 1.00 93.44 90 ARG A C 1
ATOM 713 O O . ARG A 1 90 ? 10.000 -7.051 -8.905 1.00 93.44 90 ARG A O 1
ATOM 720 N N . ASP A 1 91 ? 8.845 -8.967 -9.044 1.00 93.50 91 ASP A N 1
ATOM 721 C CA . ASP A 1 91 ? 9.605 -9.465 -10.177 1.00 93.50 91 ASP A CA 1
ATOM 722 C C . ASP A 1 91 ? 8.952 -9.042 -11.492 1.00 93.50 91 ASP A C 1
ATOM 724 O O . ASP A 1 91 ? 7.932 -9.583 -11.910 1.00 93.50 91 ASP A O 1
ATOM 728 N N . VAL A 1 92 ? 9.543 -8.049 -12.153 1.00 95.69 92 VAL A N 1
ATOM 729 C CA . VAL A 1 92 ? 9.049 -7.559 -13.442 1.00 95.69 92 VAL A CA 1
ATOM 730 C C . VAL A 1 92 ? 9.455 -8.522 -14.558 1.00 95.69 92 VAL A C 1
ATOM 732 O O . VAL A 1 92 ? 10.645 -8.735 -14.808 1.00 95.69 92 VAL A O 1
ATOM 735 N N . ILE A 1 93 ? 8.447 -9.064 -15.238 1.00 96.62 93 ILE A N 1
ATOM 736 C CA . ILE A 1 93 ? 8.566 -10.044 -16.322 1.00 96.62 93 ILE A CA 1
ATOM 737 C C . ILE A 1 93 ? 8.658 -9.330 -17.669 1.00 96.62 93 ILE A C 1
ATOM 739 O O . ILE A 1 93 ? 9.528 -9.647 -18.482 1.00 96.62 93 ILE A O 1
ATOM 743 N N . GLU A 1 94 ? 7.792 -8.339 -17.891 1.00 97.94 94 GLU A N 1
ATOM 744 C CA . GLU A 1 94 ? 7.740 -7.573 -19.136 1.00 97.94 94 GLU A CA 1
ATOM 745 C C . GLU A 1 94 ? 7.652 -6.069 -18.879 1.00 97.94 94 GLU A C 1
ATOM 747 O O . GLU A 1 94 ? 6.976 -5.615 -17.954 1.00 97.94 94 GLU A O 1
ATOM 752 N N . VAL A 1 95 ? 8.293 -5.289 -19.751 1.00 98.19 95 VAL A N 1
ATOM 753 C CA . VAL A 1 95 ? 8.190 -3.826 -19.798 1.00 98.19 95 VAL A CA 1
ATOM 754 C C . VAL A 1 95 ? 7.824 -3.406 -21.213 1.00 98.19 95 VAL A C 1
ATOM 756 O O . VAL A 1 95 ? 8.529 -3.730 -22.167 1.00 98.19 95 VAL A O 1
ATOM 759 N N . ASP A 1 96 ? 6.715 -2.684 -21.356 1.00 97.69 96 ASP A N 1
ATOM 760 C CA . ASP A 1 96 ? 6.189 -2.202 -22.637 1.00 97.69 96 ASP A CA 1
ATOM 761 C C . ASP A 1 96 ? 6.077 -3.325 -23.696 1.00 97.69 96 ASP A C 1
ATOM 763 O O . ASP A 1 96 ? 6.386 -3.138 -24.875 1.00 97.69 96 ASP A O 1
ATOM 767 N N . GLY A 1 97 ? 5.652 -4.515 -23.249 1.00 96.62 97 GLY A N 1
ATOM 768 C CA . GLY A 1 97 ? 5.478 -5.720 -24.072 1.00 96.62 97 GLY A CA 1
ATOM 769 C C . GLY A 1 97 ? 6.778 -6.426 -24.466 1.00 96.62 97 GLY A C 1
ATOM 770 O O . GLY A 1 97 ? 6.767 -7.274 -25.358 1.00 96.62 97 GLY A O 1
ATOM 771 N N . LYS A 1 98 ? 7.912 -6.059 -23.857 1.00 97.25 98 LYS A N 1
ATOM 772 C CA . LYS A 1 98 ? 9.206 -6.713 -24.071 1.00 97.25 98 LYS A CA 1
ATOM 773 C C . LYS A 1 98 ? 9.609 -7.500 -22.826 1.00 97.25 98 LYS A C 1
ATOM 775 O O . LYS A 1 98 ? 9.634 -6.907 -21.745 1.00 97.25 98 LYS A O 1
ATOM 780 N N . PRO A 1 99 ? 9.981 -8.782 -22.970 1.00 97.12 99 PRO A N 1
ATOM 781 C CA . PRO A 1 99 ? 10.535 -9.555 -21.870 1.00 97.12 99 PRO A CA 1
ATOM 782 C C . PRO A 1 99 ? 11.798 -8.912 -21.301 1.00 97.12 99 PRO A C 1
ATOM 784 O O . PRO A 1 99 ? 12.607 -8.325 -22.022 1.00 97.12 99 PRO A O 1
ATOM 787 N N . VAL A 1 100 ? 11.973 -9.059 -19.997 1.00 96.06 100 VAL A N 1
ATOM 788 C CA . VAL A 1 100 ? 13.170 -8.635 -19.280 1.00 96.06 100 VAL A CA 1
ATOM 789 C C . VAL A 1 100 ? 14.292 -9.662 -19.490 1.00 96.06 100 VAL A C 1
ATOM 791 O O . VAL A 1 100 ? 14.226 -10.774 -18.972 1.00 96.06 100 VAL A O 1
ATOM 794 N N . GLU A 1 101 ? 15.332 -9.289 -20.244 1.00 92.00 101 GLU A N 1
ATOM 795 C CA . GLU A 1 101 ? 16.386 -10.214 -20.707 1.00 92.00 101 GLU A CA 1
ATOM 796 C C . GLU A 1 101 ? 17.213 -10.855 -19.576 1.00 92.00 101 GLU A C 1
ATOM 798 O O . GLU A 1 101 ? 17.578 -12.023 -19.663 1.00 92.00 101 GLU A O 1
ATOM 803 N N . ASP A 1 102 ? 17.501 -10.117 -18.500 1.00 89.56 102 ASP A N 1
ATOM 804 C CA . ASP A 1 102 ? 18.366 -10.549 -17.391 1.00 89.56 102 ASP A CA 1
ATOM 805 C C . ASP A 1 102 ? 17.619 -11.280 -16.261 1.00 89.56 102 ASP A C 1
ATOM 807 O O . ASP A 1 102 ? 18.204 -11.563 -15.215 1.00 89.56 102 ASP A O 1
ATOM 811 N N . ARG A 1 103 ? 16.321 -11.568 -16.439 1.00 89.00 103 ARG A N 1
ATOM 812 C CA . ARG A 1 103 ? 15.418 -12.006 -15.362 1.00 89.00 103 ARG A CA 1
ATOM 813 C C . ARG A 1 103 ? 15.907 -13.244 -14.609 1.00 89.00 103 ARG A C 1
ATOM 815 O O . ARG A 1 103 ? 16.012 -13.189 -13.388 1.00 89.00 103 ARG A O 1
ATOM 822 N N . GLU A 1 104 ? 16.190 -14.342 -15.307 1.00 84.12 104 GLU A N 1
ATOM 823 C CA . GLU A 1 104 ? 16.518 -15.626 -14.663 1.00 84.12 104 GLU A CA 1
ATOM 824 C C . GLU A 1 104 ? 17.814 -15.547 -13.850 1.00 84.12 104 GLU A C 1
ATOM 826 O O . GLU A 1 104 ? 17.841 -15.933 -12.681 1.00 84.12 104 GLU A O 1
ATOM 831 N N . GLN A 1 105 ? 18.871 -14.986 -14.444 1.00 83.38 105 GLN A N 1
ATOM 832 C CA . GLN A 1 105 ? 20.155 -14.804 -13.770 1.00 83.38 105 GLN A CA 1
ATOM 833 C C . GLN A 1 105 ? 20.014 -13.876 -12.557 1.00 83.38 105 GLN A C 1
ATOM 835 O O . GLN A 1 105 ? 20.516 -14.187 -11.481 1.00 83.38 105 GLN A O 1
ATOM 840 N N . ARG A 1 106 ? 19.268 -12.773 -12.700 1.00 85.06 106 ARG A N 1
ATOM 841 C CA . ARG A 1 106 ? 18.999 -11.825 -11.613 1.00 85.06 106 ARG A CA 1
ATOM 842 C C . ARG A 1 106 ? 18.267 -12.484 -10.447 1.00 85.06 106 ARG A C 1
ATOM 844 O O . ARG A 1 106 ? 18.654 -12.270 -9.303 1.00 85.06 106 ARG A O 1
ATOM 851 N N . LEU A 1 107 ? 17.229 -13.279 -10.711 1.00 83.56 107 LEU A N 1
ATOM 852 C CA . LEU A 1 107 ? 16.516 -14.014 -9.661 1.00 83.56 107 LEU A CA 1
ATOM 853 C C . LEU A 1 107 ? 17.439 -15.004 -8.952 1.00 83.56 107 LEU A C 1
ATOM 855 O O . LEU A 1 107 ? 17.457 -15.044 -7.722 1.00 83.56 107 LEU A O 1
ATOM 859 N N . ALA A 1 108 ? 18.247 -15.750 -9.711 1.00 78.31 108 ALA A N 1
ATOM 860 C CA . ALA A 1 108 ? 19.235 -16.645 -9.129 1.00 78.31 108 ALA A CA 1
ATOM 861 C C . ALA A 1 108 ? 20.197 -15.874 -8.211 1.00 78.31 108 ALA A C 1
ATOM 863 O O . ALA A 1 108 ? 20.432 -16.306 -7.090 1.00 78.31 108 ALA A O 1
ATOM 864 N N . ASP A 1 109 ? 20.716 -14.724 -8.636 1.00 78.25 109 ASP A N 1
ATOM 865 C CA . ASP A 1 109 ? 21.663 -13.920 -7.849 1.00 78.25 109 ASP A CA 1
ATOM 866 C C . ASP A 1 109 ? 21.021 -13.219 -6.637 1.00 78.25 109 ASP A C 1
ATOM 868 O O . ASP A 1 109 ? 21.717 -12.845 -5.691 1.00 78.25 109 ASP A O 1
ATOM 872 N N . LEU A 1 110 ? 19.703 -12.999 -6.651 1.00 75.88 110 LEU A N 1
ATOM 873 C CA . LEU A 1 110 ? 18.964 -12.407 -5.531 1.00 75.88 110 LEU A CA 1
ATOM 874 C C . LEU A 1 110 ? 18.656 -13.428 -4.434 1.00 75.88 110 LEU A C 1
ATOM 876 O O . LEU A 1 110 ? 18.751 -13.086 -3.260 1.00 75.88 110 LEU A O 1
ATOM 880 N N . PHE A 1 111 ? 18.318 -14.663 -4.806 1.00 71.88 111 PHE A N 1
ATOM 881 C CA . PHE A 1 111 ? 17.887 -15.706 -3.867 1.00 71.88 111 PHE A CA 1
ATOM 882 C C . PHE A 1 111 ? 18.959 -16.772 -3.576 1.00 71.88 111 PHE A C 1
ATOM 884 O O . PHE A 1 111 ? 18.708 -17.714 -2.830 1.00 71.88 111 PHE A O 1
ATOM 891 N N . GLN A 1 112 ? 20.173 -16.626 -4.122 1.00 66.62 112 GLN A N 1
ATOM 892 C CA . GLN A 1 112 ? 21.348 -17.426 -3.741 1.00 66.62 112 GLN A CA 1
ATOM 893 C C . GLN A 1 112 ? 21.815 -17.156 -2.294 1.00 66.62 112 GLN A C 1
ATOM 895 O O . GLN A 1 112 ? 22.518 -17.983 -1.711 1.00 66.62 112 GLN A O 1
ATOM 900 N N . GLU A 1 113 ? 21.438 -16.016 -1.706 1.00 55.19 113 GLU A N 1
ATOM 901 C CA . GLU A 1 113 ? 21.905 -15.567 -0.392 1.00 55.19 113 GLU A CA 1
ATOM 902 C C . GLU A 1 113 ? 20.896 -15.884 0.730 1.00 55.19 113 GLU A C 1
ATOM 904 O O . GLU A 1 113 ? 20.009 -15.090 1.006 1.00 55.19 113 GLU A O 1
ATOM 909 N N . THR A 1 114 ? 21.136 -16.997 1.444 1.00 53.44 114 THR A N 1
ATOM 910 C CA . THR A 1 114 ? 20.683 -17.323 2.827 1.00 53.44 114 THR A CA 1
ATOM 911 C C . THR A 1 114 ? 19.166 -17.390 3.136 1.00 53.44 114 THR A C 1
ATOM 913 O O . THR A 1 114 ? 18.346 -16.776 2.470 1.00 53.44 114 THR A O 1
ATOM 916 N N . PRO A 1 115 ? 18.757 -18.159 4.172 1.00 56.00 115 PRO A N 1
ATOM 917 C CA . PRO A 1 115 ? 17.356 -18.235 4.609 1.00 56.00 115 PRO A CA 1
ATOM 918 C C . PRO A 1 115 ? 16.883 -16.988 5.381 1.00 56.00 115 PRO A C 1
ATOM 920 O O . PRO A 1 115 ? 15.679 -16.778 5.502 1.00 56.00 115 PRO A O 1
ATOM 923 N N . ASP A 1 116 ? 17.812 -16.161 5.873 1.00 64.00 116 ASP A N 1
ATOM 924 C CA . ASP A 1 116 ? 17.520 -14.874 6.508 1.00 64.00 116 ASP A CA 1
ATOM 925 C C . ASP A 1 116 ? 17.616 -13.746 5.475 1.00 64.00 116 ASP A C 1
ATOM 927 O O . ASP A 1 116 ? 18.547 -13.723 4.669 1.00 64.00 116 ASP A O 1
ATOM 931 N N . VAL A 1 117 ? 16.701 -12.773 5.537 1.00 69.94 117 VAL A N 1
ATOM 932 C CA . VAL A 1 117 ? 16.727 -11.583 4.672 1.00 69.94 117 VAL A CA 1
ATOM 933 C C . VAL A 1 117 ? 17.326 -10.401 5.441 1.00 69.94 117 VAL A C 1
ATOM 935 O O . VAL A 1 117 ? 16.599 -9.683 6.131 1.00 69.94 117 VAL A O 1
ATOM 938 N N . PRO A 1 118 ? 18.653 -10.169 5.376 1.00 78.12 118 PRO A N 1
ATOM 939 C CA . PRO A 1 118 ? 19.266 -9.023 6.035 1.00 78.12 118 PRO A CA 1
ATOM 940 C C . PRO A 1 118 ? 18.777 -7.711 5.408 1.00 78.12 118 PRO A C 1
ATOM 942 O O . PRO A 1 118 ? 18.416 -7.665 4.233 1.00 78.12 118 PRO A O 1
ATOM 945 N N . ALA A 1 119 ? 18.873 -6.602 6.149 1.00 78.62 119 ALA A N 1
ATOM 946 C CA . ALA A 1 119 ? 18.476 -5.273 5.661 1.00 78.62 119 ALA A CA 1
ATOM 947 C C . ALA A 1 119 ? 19.147 -4.878 4.325 1.00 78.62 119 ALA A C 1
ATOM 949 O O . ALA A 1 119 ? 18.574 -4.145 3.522 1.00 78.62 119 ALA A O 1
ATOM 950 N N . ALA A 1 120 ? 20.361 -5.380 4.066 1.00 80.69 120 ALA A N 1
ATOM 951 C CA . ALA A 1 120 ? 21.049 -5.185 2.791 1.00 80.69 120 ALA A CA 1
ATOM 952 C C . ALA A 1 120 ? 20.344 -5.898 1.622 1.00 80.69 120 ALA A C 1
ATOM 954 O O . ALA A 1 120 ? 20.201 -5.309 0.550 1.00 80.69 120 ALA A O 1
ATOM 955 N N . LEU A 1 121 ? 19.875 -7.133 1.833 1.00 81.94 121 LEU A N 1
ATOM 956 C CA . LEU A 1 121 ? 19.111 -7.881 0.835 1.00 81.94 121 LEU A CA 1
ATOM 957 C C . LEU A 1 121 ? 17.725 -7.261 0.641 1.00 81.94 121 LEU A C 1
ATOM 959 O O . LEU A 1 121 ? 17.301 -7.082 -0.493 1.00 81.94 121 LEU A O 1
ATOM 963 N N . GLU A 1 122 ? 17.060 -6.834 1.716 1.00 83.69 122 GLU A N 1
ATOM 964 C CA . GLU A 1 122 ? 15.789 -6.103 1.635 1.00 83.69 122 GLU A CA 1
ATOM 965 C C . GLU A 1 122 ? 15.909 -4.840 0.766 1.00 83.69 122 GLU A C 1
ATOM 967 O O . GLU A 1 122 ? 15.112 -4.625 -0.150 1.00 83.69 122 GLU A O 1
ATOM 972 N N . LEU A 1 123 ? 16.942 -4.021 0.998 1.00 83.38 123 LEU A N 1
ATOM 973 C CA . LEU A 1 123 ? 17.201 -2.832 0.185 1.00 83.38 123 LEU A CA 1
ATOM 974 C C . LEU A 1 123 ? 17.468 -3.191 -1.284 1.00 83.38 123 LEU A C 1
ATOM 976 O O . LEU A 1 123 ? 17.016 -2.473 -2.182 1.00 83.38 123 LEU A O 1
ATOM 980 N N . LYS A 1 124 ? 18.186 -4.292 -1.537 1.00 86.69 124 LYS A N 1
ATOM 981 C CA . LYS A 1 124 ? 18.443 -4.809 -2.888 1.00 86.69 124 LYS A CA 1
ATOM 982 C C . LYS A 1 124 ? 17.129 -5.219 -3.561 1.00 86.69 124 LYS A C 1
ATOM 984 O O . LYS A 1 124 ? 16.842 -4.722 -4.643 1.00 86.69 124 LYS A O 1
ATOM 989 N N . LEU A 1 125 ? 16.289 -6.015 -2.897 1.00 87.88 125 LEU A N 1
ATOM 990 C CA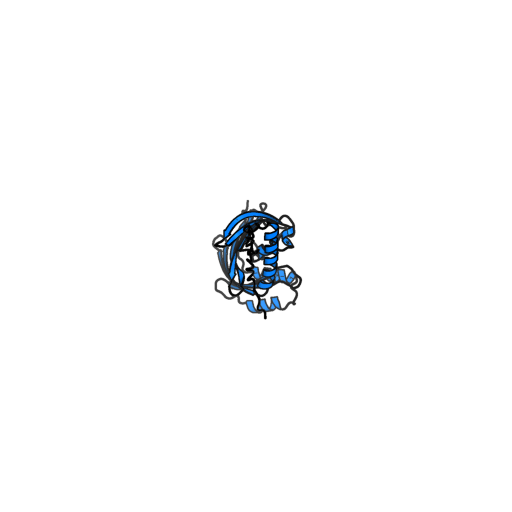 . LEU A 1 125 ? 14.980 -6.449 -3.403 1.00 87.88 125 LEU A CA 1
ATOM 991 C C . LEU A 1 125 ? 14.052 -5.267 -3.705 1.00 87.88 125 LEU A C 1
ATOM 993 O O . LEU A 1 125 ? 13.424 -5.237 -4.764 1.00 87.88 125 LEU A O 1
ATOM 997 N N . ARG A 1 126 ? 14.002 -4.262 -2.824 1.00 88.00 126 ARG A N 1
ATOM 998 C CA . ARG A 1 126 ? 13.229 -3.029 -3.043 1.00 88.00 126 ARG A CA 1
ATOM 999 C C . ARG A 1 126 ? 13.749 -2.222 -4.229 1.00 88.00 126 ARG A C 1
ATOM 1001 O O . ARG A 1 126 ? 12.968 -1.762 -5.057 1.00 88.00 126 ARG A O 1
ATOM 1008 N N . THR A 1 127 ? 15.069 -2.078 -4.338 1.00 89.06 127 THR A N 1
ATOM 1009 C CA . THR A 1 127 ? 15.703 -1.368 -5.459 1.00 89.06 127 THR A CA 1
ATOM 1010 C C . THR A 1 127 ? 15.416 -2.072 -6.786 1.00 89.06 127 THR A C 1
ATOM 1012 O O . THR A 1 127 ? 15.034 -1.415 -7.752 1.00 89.06 127 THR A O 1
ATOM 1015 N N . GLU A 1 128 ? 15.517 -3.401 -6.820 1.00 90.56 128 GLU A N 1
ATOM 1016 C CA . GLU A 1 128 ? 15.187 -4.206 -8.000 1.00 90.56 128 GLU A CA 1
ATOM 1017 C C . GLU A 1 128 ? 13.699 -4.116 -8.362 1.00 90.56 128 GLU A C 1
ATOM 1019 O O . GLU A 1 128 ? 13.366 -3.888 -9.525 1.00 90.56 128 GLU A O 1
ATOM 1024 N N . SER A 1 129 ? 12.808 -4.180 -7.367 1.00 92.00 129 SER A N 1
ATOM 1025 C CA . SER A 1 129 ? 11.354 -4.011 -7.541 1.00 92.00 129 SER A CA 1
ATOM 1026 C C . SER A 1 129 ? 10.988 -2.660 -8.169 1.00 92.00 129 SER A C 1
ATOM 1028 O O . SER A 1 129 ? 10.000 -2.546 -8.893 1.00 92.00 129 SER A O 1
ATOM 1030 N N . ALA A 1 130 ? 11.791 -1.627 -7.902 1.00 92.44 130 ALA A N 1
ATOM 1031 C CA . ALA A 1 130 ? 11.569 -0.260 -8.357 1.00 92.44 130 ALA A CA 1
ATOM 1032 C C . ALA A 1 130 ? 12.321 0.112 -9.646 1.00 92.44 130 ALA A C 1
ATOM 1034 O O . ALA A 1 130 ? 12.117 1.209 -10.166 1.00 92.44 130 ALA A O 1
ATOM 1035 N N . ARG A 1 131 ? 13.193 -0.751 -10.188 1.00 92.62 131 ARG A N 1
ATOM 1036 C CA . ARG A 1 131 ? 14.154 -0.367 -11.247 1.00 92.62 131 ARG A CA 1
ATOM 1037 C C . ARG A 1 131 ? 13.508 0.150 -12.535 1.00 92.62 131 ARG A C 1
ATOM 1039 O O . ARG A 1 131 ? 14.111 0.928 -13.272 1.00 92.62 131 ARG A O 1
ATOM 1046 N N . PHE A 1 132 ? 12.278 -0.280 -12.805 1.00 94.69 132 PHE A N 1
ATOM 1047 C CA . PHE A 1 132 ? 11.503 0.128 -13.974 1.00 94.69 132 PHE A CA 1
ATOM 1048 C C . PHE A 1 132 ? 10.462 1.208 -13.671 1.00 94.69 132 PHE A C 1
ATOM 1050 O O . PHE A 1 132 ? 9.751 1.635 -14.585 1.00 94.69 132 PHE A O 1
ATOM 1057 N N . ASN A 1 133 ? 10.380 1.699 -12.435 1.00 93.88 133 ASN A N 1
ATOM 1058 C CA . ASN A 1 133 ? 9.505 2.811 -12.102 1.00 93.88 133 ASN A CA 1
ATOM 1059 C C . ASN A 1 133 ? 9.948 4.085 -12.838 1.00 93.88 133 ASN A C 1
ATOM 1061 O O . ASN A 1 133 ? 11.135 4.383 -12.968 1.00 93.88 133 ASN A O 1
ATOM 1065 N N . ILE A 1 134 ? 8.980 4.836 -13.364 1.00 92.75 134 ILE A N 1
ATOM 1066 C CA . ILE A 1 134 ? 9.215 6.101 -14.067 1.00 92.75 134 ILE A CA 1
ATOM 1067 C C . ILE A 1 134 ? 8.830 7.296 -13.196 1.00 92.75 134 ILE A C 1
ATOM 1069 O O . ILE A 1 134 ? 7.822 7.276 -12.512 1.00 92.75 134 ILE A O 1
ATOM 1073 N N . GLY A 1 135 ? 9.594 8.379 -13.253 1.00 87.44 135 GLY A N 1
ATOM 1074 C CA . GLY A 1 135 ? 9.298 9.612 -12.517 1.00 87.44 135 GLY A CA 1
ATOM 1075 C C . GLY A 1 135 ? 10.527 10.097 -11.768 1.00 87.44 135 GLY A C 1
ATOM 1076 O O . GLY A 1 135 ? 11.572 9.452 -11.822 1.00 87.44 135 GLY A O 1
ATOM 1077 N N . PHE A 1 136 ? 10.415 11.256 -11.129 1.00 79.00 136 PHE A N 1
ATOM 1078 C CA . PHE A 1 136 ? 11.498 11.831 -10.328 1.00 79.00 136 PHE A CA 1
ATOM 1079 C C . PHE A 1 136 ? 11.425 11.398 -8.856 1.00 79.00 136 PHE A C 1
ATOM 1081 O O . PHE A 1 136 ? 12.443 11.389 -8.171 1.00 79.00 136 PHE A O 1
ATOM 1088 N N . ILE A 1 137 ? 10.244 10.985 -8.385 1.00 81.81 137 ILE A N 1
ATOM 1089 C CA . ILE A 1 137 ? 10.051 10.436 -7.041 1.00 81.81 137 ILE A CA 1
ATOM 1090 C C . ILE A 1 137 ? 10.429 8.957 -7.057 1.00 81.81 137 ILE A C 1
ATOM 1092 O O . ILE A 1 137 ? 9.885 8.161 -7.831 1.00 81.81 137 ILE A O 1
ATOM 1096 N N . ARG A 1 138 ? 11.377 8.591 -6.190 1.00 79.38 138 ARG A N 1
ATOM 1097 C CA . ARG A 1 138 ? 11.773 7.201 -5.967 1.00 79.38 138 ARG A CA 1
ATOM 1098 C C . ARG A 1 138 ? 10.655 6.482 -5.213 1.00 79.38 138 ARG A C 1
ATOM 1100 O O . ARG A 1 138 ? 10.288 6.888 -4.117 1.00 79.38 138 ARG A O 1
ATOM 1107 N N . ARG A 1 139 ? 10.136 5.409 -5.809 1.00 82.50 139 ARG A N 1
ATOM 1108 C CA . ARG A 1 139 ? 9.024 4.608 -5.282 1.00 82.50 139 ARG A CA 1
ATOM 1109 C C . ARG A 1 139 ? 9.487 3.167 -5.150 1.00 82.50 139 ARG A C 1
ATOM 1111 O O . ARG A 1 139 ? 9.594 2.476 -6.156 1.00 82.50 139 ARG A O 1
ATOM 1118 N N . ASP A 1 140 ? 9.851 2.765 -3.938 1.00 81.19 140 ASP A N 1
ATOM 1119 C CA . ASP A 1 140 ? 10.375 1.424 -3.634 1.00 81.19 140 ASP A CA 1
ATOM 1120 C C . ASP A 1 140 ? 9.703 0.770 -2.411 1.00 81.19 140 ASP A C 1
ATOM 1122 O O . ASP A 1 140 ? 10.182 -0.239 -1.895 1.00 81.19 140 ASP A O 1
ATOM 1126 N N . LEU A 1 141 ? 8.583 1.352 -1.968 1.00 82.94 141 LEU A N 1
ATOM 1127 C CA . LEU A 1 141 ? 7.659 0.833 -0.949 1.00 82.94 141 LEU A CA 1
ATOM 1128 C C . LEU A 1 141 ? 6.216 0.762 -1.458 1.00 82.94 141 LEU A C 1
ATOM 1130 O O . LEU A 1 141 ? 5.321 0.372 -0.714 1.00 82.94 141 LEU A O 1
ATOM 1134 N N . ASN A 1 142 ? 5.970 1.158 -2.710 1.00 85.88 142 ASN A N 1
ATOM 1135 C CA . ASN A 1 142 ? 4.634 1.243 -3.282 1.00 85.88 142 ASN A CA 1
ATOM 1136 C C . ASN A 1 142 ? 4.124 -0.155 -3.654 1.00 85.88 142 ASN A C 1
ATOM 1138 O O . ASN A 1 142 ? 4.222 -0.621 -4.792 1.00 85.88 142 ASN A O 1
ATOM 1142 N N . VAL A 1 143 ? 3.631 -0.855 -2.638 1.00 90.25 143 VAL A N 1
ATOM 1143 C CA . VAL A 1 143 ? 3.048 -2.186 -2.757 1.00 90.25 143 VAL A CA 1
ATOM 1144 C C . VAL A 1 143 ? 1.647 -2.197 -2.152 1.00 90.25 143 VAL A C 1
ATOM 1146 O O . VAL A 1 143 ? 1.404 -1.487 -1.170 1.00 90.25 143 VAL A O 1
ATOM 1149 N N . PRO A 1 144 ? 0.718 -3.015 -2.682 1.00 91.50 144 PRO A N 1
ATOM 1150 C CA . PRO A 1 144 ? -0.690 -2.939 -2.291 1.00 91.50 144 PRO A CA 1
ATOM 1151 C C . PRO A 1 144 ? -0.960 -3.249 -0.814 1.00 91.50 144 PRO A C 1
ATOM 1153 O O . PRO A 1 144 ? -2.018 -2.931 -0.291 1.00 91.50 144 PRO A O 1
ATOM 1156 N N . THR A 1 145 ? -0.016 -3.877 -0.123 1.00 88.31 145 THR A N 1
ATOM 1157 C CA . THR A 1 145 ? -0.145 -4.276 1.279 1.00 88.31 145 THR A CA 1
ATOM 1158 C C . THR A 1 145 ? 0.401 -3.238 2.258 1.00 88.31 145 THR A C 1
ATOM 1160 O O . THR A 1 145 ? 0.205 -3.380 3.464 1.00 88.31 145 THR A O 1
ATOM 1163 N N . MET A 1 146 ? 1.056 -2.175 1.771 1.00 89.38 146 MET A N 1
ATOM 1164 C CA . MET A 1 146 ? 1.808 -1.242 2.615 1.00 89.38 146 MET A CA 1
ATOM 1165 C C . MET A 1 146 ? 0.947 -0.632 3.729 1.00 89.38 146 MET A C 1
ATOM 1167 O O . MET A 1 146 ? 1.364 -0.634 4.885 1.00 89.38 146 MET A O 1
ATOM 1171 N N . ALA A 1 147 ? -0.259 -0.158 3.402 1.00 93.25 147 ALA A N 1
ATOM 1172 C CA . ALA A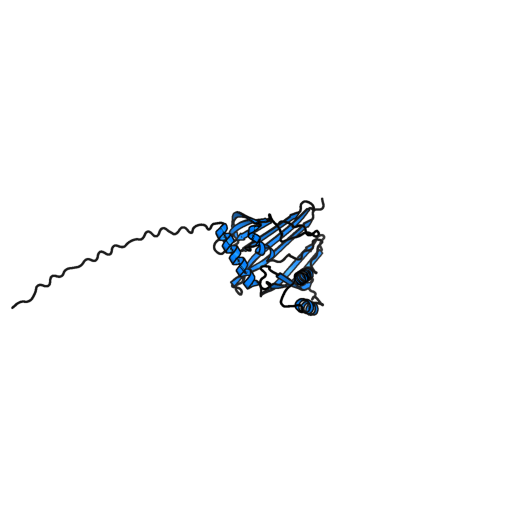 1 147 ? -1.144 0.498 4.365 1.00 93.25 147 ALA A CA 1
ATOM 1173 C C . ALA A 1 147 ? -1.721 -0.468 5.417 1.00 93.25 147 ALA A C 1
ATOM 1175 O O . ALA A 1 147 ? -2.036 -0.036 6.523 1.00 93.25 147 ALA A O 1
ATOM 1176 N N . LEU A 1 148 ? -1.826 -1.772 5.121 1.00 92.31 148 LEU A N 1
ATOM 1177 C CA . LEU A 1 148 ? -2.300 -2.761 6.099 1.00 92.31 148 LEU A CA 1
ATOM 1178 C C . LEU A 1 148 ? -1.334 -2.906 7.279 1.00 92.31 148 LEU A C 1
ATOM 1180 O O . LEU A 1 148 ? -1.778 -3.161 8.396 1.00 92.31 148 LEU A O 1
ATOM 1184 N N . GLN A 1 149 ? -0.033 -2.680 7.063 1.00 87.81 149 GLN A N 1
ATOM 1185 C CA . GLN A 1 149 ? 0.988 -2.781 8.113 1.00 87.81 149 GLN A CA 1
ATOM 1186 C C . GLN A 1 149 ? 0.738 -1.813 9.281 1.00 87.81 149 GLN A C 1
ATOM 1188 O O . GLN A 1 149 ? 1.091 -2.115 10.421 1.00 87.81 149 GLN A O 1
ATOM 1193 N N . LEU A 1 150 ? 0.063 -0.687 9.029 1.00 92.31 150 LEU A N 1
ATOM 1194 C CA . LEU A 1 150 ? -0.316 0.293 10.053 1.00 92.31 150 LEU A CA 1
ATOM 1195 C C . LEU A 1 150 ? -1.336 -0.247 11.067 1.00 92.31 150 LEU A C 1
ATOM 1197 O O . LEU A 1 150 ? -1.432 0.259 12.183 1.00 92.31 150 LEU A O 1
ATOM 1201 N N . LEU A 1 151 ? -2.098 -1.279 10.699 1.00 93.25 151 LEU A N 1
ATOM 1202 C CA . LEU A 1 151 ? -3.092 -1.905 11.572 1.00 93.25 151 LEU A CA 1
ATOM 1203 C C . LEU A 1 151 ? -2.502 -3.019 12.448 1.00 93.25 151 LEU A C 1
ATOM 1205 O O . LEU A 1 151 ? -3.213 -3.564 13.292 1.00 93.25 151 LEU A O 1
ATOM 1209 N N . THR A 1 152 ? -1.213 -3.338 12.302 1.00 88.12 152 THR A N 1
ATOM 1210 C CA . THR A 1 152 ? -0.522 -4.270 13.203 1.00 88.12 152 THR A CA 1
ATOM 1211 C C . THR A 1 152 ? -0.504 -3.741 14.639 1.00 88.12 152 THR A C 1
ATOM 1213 O O . THR A 1 152 ? -0.541 -2.536 14.892 1.00 88.12 152 THR A O 1
ATOM 1216 N N . ASN A 1 153 ? -0.415 -4.640 15.624 1.00 82.88 153 ASN A N 1
ATOM 1217 C CA . ASN A 1 153 ? -0.345 -4.246 17.038 1.00 82.88 153 ASN A CA 1
ATOM 1218 C C . ASN A 1 153 ? 0.805 -3.277 17.331 1.00 82.88 153 ASN A C 1
ATOM 1220 O O . ASN A 1 153 ? 0.636 -2.348 18.119 1.00 82.88 153 ASN A O 1
ATOM 1224 N N . ARG A 1 154 ? 1.942 -3.484 16.664 1.00 83.00 154 ARG A N 1
ATOM 1225 C CA . ARG A 1 154 ? 3.140 -2.662 16.776 1.00 83.00 154 ARG A CA 1
ATOM 1226 C C . ARG A 1 154 ? 2.897 -1.226 16.313 1.00 83.00 154 ARG A C 1
ATOM 1228 O O . ARG A 1 154 ? 3.168 -0.289 17.064 1.00 83.00 154 ARG A O 1
ATOM 1235 N N . GLU A 1 155 ? 2.351 -1.052 15.112 1.00 87.50 155 GLU A N 1
ATOM 1236 C CA . GLU A 1 155 ? 2.225 0.273 14.497 1.00 87.50 155 GLU A CA 1
ATOM 1237 C C . GLU A 1 155 ? 1.022 1.066 15.024 1.00 87.50 155 GLU A C 1
ATOM 1239 O O . GLU A 1 155 ? 1.129 2.279 15.197 1.00 87.50 155 GLU A O 1
ATOM 1244 N N . ARG A 1 156 ? -0.082 0.407 15.417 1.00 86.25 156 ARG A N 1
ATOM 1245 C CA . ARG A 1 156 ? -1.279 1.088 15.962 1.00 86.25 156 ARG A CA 1
ATOM 1246 C C . ARG A 1 156 ? -0.986 2.008 17.147 1.00 86.25 156 ARG A C 1
ATOM 1248 O O . ARG A 1 156 ? -1.683 3.001 17.323 1.00 86.25 156 ARG A O 1
ATOM 1255 N N . SER A 1 157 ? 0.024 1.688 17.959 1.00 87.19 157 SER A N 1
ATOM 1256 C CA . SER A 1 157 ? 0.402 2.497 19.127 1.00 87.19 157 SER A CA 1
ATOM 1257 C C . SER A 1 157 ? 0.918 3.900 18.770 1.00 87.19 157 SER A C 1
ATOM 1259 O O . SER A 1 157 ? 0.902 4.786 19.621 1.00 87.19 157 SER A O 1
ATOM 1261 N N . ARG A 1 158 ? 1.332 4.106 17.512 1.00 91.62 158 ARG A N 1
ATOM 1262 C CA . ARG A 1 158 ? 1.873 5.362 16.967 1.00 91.62 158 ARG A CA 1
ATOM 1263 C C . ARG A 1 158 ? 0.862 6.153 16.141 1.00 91.62 158 ARG A C 1
ATOM 1265 O O . ARG A 1 158 ? 1.224 7.140 15.497 1.00 91.62 158 ARG A O 1
ATOM 1272 N N . LEU A 1 159 ? -0.391 5.703 16.122 1.00 95.38 159 LEU A N 1
ATOM 1273 C CA . LEU A 1 159 ? -1.464 6.312 15.351 1.00 95.38 159 LEU A CA 1
ATOM 1274 C C . LEU A 1 159 ? -2.496 6.942 16.279 1.00 95.38 159 LEU A C 1
ATOM 1276 O O . LEU A 1 159 ? -2.918 6.348 17.271 1.00 95.38 159 LEU A O 1
ATOM 1280 N N . VAL A 1 160 ? -2.985 8.114 15.892 1.00 96.94 160 VAL A N 1
ATOM 1281 C CA . VAL A 1 160 ? -4.285 8.601 16.352 1.00 96.94 160 VAL A CA 1
ATOM 1282 C C . VAL A 1 160 ? -5.336 8.018 15.415 1.00 96.94 160 VAL A C 1
ATOM 1284 O O . VAL A 1 160 ? -5.247 8.204 14.204 1.00 96.94 160 VAL A O 1
ATOM 1287 N N . LEU A 1 161 ? -6.302 7.285 15.970 1.00 97.69 161 LEU A N 1
ATOM 1288 C CA . LEU A 1 161 ? -7.336 6.569 15.223 1.00 97.69 161 LEU A CA 1
ATOM 1289 C C . LEU A 1 161 ? -8.720 7.059 15.641 1.00 97.69 161 LEU A C 1
ATOM 1291 O O . LEU A 1 161 ? -9.053 7.056 16.827 1.00 97.69 161 LEU A O 1
ATOM 1295 N N . GLU A 1 162 ? -9.548 7.421 14.666 1.00 98.19 162 GLU A N 1
ATOM 1296 C CA . GLU A 1 162 ? -10.900 7.924 14.906 1.00 98.19 162 GLU A CA 1
ATOM 1297 C C . GLU A 1 162 ? -11.889 7.322 13.910 1.00 98.19 162 GLU A C 1
ATOM 1299 O O . GLU A 1 162 ? -11.672 7.342 12.701 1.00 98.19 162 GLU A O 1
ATOM 1304 N N . LYS A 1 163 ? -13.022 6.813 14.405 1.00 98.12 163 LYS A N 1
ATOM 1305 C CA . LYS A 1 163 ? -14.147 6.458 13.536 1.00 98.12 163 LYS A CA 1
ATOM 1306 C C . LYS A 1 163 ? -14.875 7.735 13.125 1.00 98.12 163 LYS A C 1
ATOM 1308 O O . LYS A 1 163 ? -15.538 8.347 13.957 1.00 98.12 163 LYS A O 1
ATOM 1313 N N . THR A 1 164 ? -14.833 8.067 11.843 1.00 98.12 164 THR A N 1
ATOM 1314 C CA . THR A 1 164 ? -15.447 9.291 11.315 1.00 98.12 164 THR A CA 1
ATOM 1315 C C . THR A 1 164 ? -16.879 9.063 10.842 1.00 98.12 164 THR A C 1
ATOM 1317 O O . THR A 1 164 ? -17.745 9.905 11.068 1.00 98.12 164 THR A O 1
ATOM 1320 N N . GLN A 1 165 ? -17.164 7.912 10.224 1.00 96.75 165 GLN A N 1
ATOM 1321 C CA . GLN A 1 165 ? -18.498 7.583 9.714 1.00 96.75 165 GLN A CA 1
ATOM 1322 C C . GLN A 1 165 ? -18.703 6.072 9.502 1.00 96.75 165 GLN A C 1
ATOM 1324 O O . GLN A 1 165 ? -17.816 5.251 9.747 1.00 96.75 165 GLN A O 1
ATOM 1329 N N . GLU A 1 166 ? -19.907 5.701 9.067 1.00 97.62 166 GLU A N 1
ATOM 1330 C CA . GLU A 1 166 ? -20.231 4.370 8.549 1.00 97.62 166 GLU A CA 1
ATOM 1331 C C . GLU A 1 166 ? -20.621 4.492 7.078 1.00 97.62 166 GLU A C 1
ATOM 1333 O O . GLU A 1 166 ? -21.363 5.400 6.707 1.00 97.62 166 GLU A O 1
ATOM 1338 N N . GLU A 1 167 ? -20.142 3.570 6.251 1.00 96.75 167 GLU A N 1
ATOM 1339 C CA . GLU A 1 167 ? -20.353 3.599 4.806 1.00 96.75 167 GLU A CA 1
ATOM 1340 C C . GLU A 1 167 ? -20.614 2.189 4.268 1.00 96.75 167 GLU A C 1
ATOM 1342 O O . GLU A 1 167 ? -20.109 1.196 4.799 1.00 96.75 167 GLU A O 1
ATOM 1347 N N . LEU A 1 168 ? -21.413 2.090 3.206 1.00 96.12 168 LEU A N 1
ATOM 1348 C CA . LEU A 1 168 ? -21.550 0.864 2.427 1.00 96.12 168 LEU A CA 1
ATOM 1349 C C . LEU A 1 168 ? -20.496 0.845 1.320 1.00 96.12 168 LEU A C 1
ATOM 1351 O O . LEU A 1 168 ? -20.533 1.679 0.418 1.00 96.12 168 LEU A O 1
ATOM 1355 N N . LEU A 1 169 ? -19.593 -0.132 1.363 1.00 92.38 169 LEU A N 1
ATOM 1356 C CA . LEU A 1 169 ? -18.646 -0.389 0.283 1.00 92.38 169 LEU A CA 1
ATOM 1357 C C . LEU A 1 169 ? -19.128 -1.627 -0.480 1.00 92.38 169 LEU A C 1
ATOM 1359 O O . LEU A 1 169 ? -18.899 -2.766 -0.075 1.00 92.38 169 LEU A O 1
ATOM 1363 N N . GLY A 1 170 ? -19.881 -1.385 -1.558 1.00 88.50 170 GLY A N 1
ATOM 1364 C CA . GLY A 1 170 ? -20.731 -2.415 -2.160 1.00 88.50 170 GLY A CA 1
ATOM 1365 C C . GLY A 1 170 ? -21.880 -2.765 -1.211 1.00 88.50 170 GLY A C 1
ATOM 1366 O O . GLY A 1 170 ? -22.557 -1.871 -0.710 1.00 88.50 170 GLY A O 1
ATOM 1367 N N . ASP A 1 171 ? -22.060 -4.051 -0.917 1.00 90.12 171 ASP A N 1
ATOM 1368 C CA . ASP A 1 171 ? -23.094 -4.532 0.015 1.00 90.12 171 ASP A CA 1
ATOM 1369 C C . ASP A 1 171 ? -22.594 -4.670 1.465 1.00 90.12 171 ASP A C 1
ATOM 1371 O O . ASP A 1 171 ? -23.340 -5.067 2.365 1.00 90.12 171 ASP A O 1
ATOM 1375 N N . LEU A 1 172 ? -21.320 -4.353 1.715 1.00 93.00 172 LEU A N 1
ATOM 1376 C CA . LEU A 1 172 ? -20.681 -4.530 3.013 1.00 93.00 172 LEU A CA 1
ATOM 1377 C C . LEU A 1 172 ? -20.726 -3.231 3.818 1.00 93.00 172 LEU A C 1
ATOM 1379 O O . LEU A 1 172 ? -20.272 -2.178 3.371 1.00 93.00 172 LEU A O 1
ATOM 1383 N N . LYS A 1 173 ? -21.255 -3.316 5.042 1.00 95.88 173 LYS A N 1
ATOM 1384 C CA . LYS A 1 173 ? -21.216 -2.212 6.009 1.00 95.88 173 LYS A CA 1
ATOM 1385 C C . LYS A 1 173 ? -19.810 -2.078 6.567 1.00 95.88 173 LYS A C 1
ATOM 1387 O O . LYS A 1 173 ? -19.288 -3.016 7.164 1.00 95.88 173 LYS A O 1
ATOM 1392 N N . THR A 1 174 ? -19.244 -0.893 6.428 1.00 98.00 174 THR A N 1
ATOM 1393 C CA . THR A 1 174 ? -17.897 -0.565 6.884 1.00 98.00 174 THR A CA 1
ATOM 1394 C C . THR A 1 174 ? -17.921 0.600 7.852 1.00 98.00 174 THR A C 1
ATOM 1396 O O . THR A 1 174 ? -18.784 1.478 7.801 1.00 98.00 174 THR A O 1
ATOM 1399 N N . TRP A 1 175 ? -16.964 0.592 8.765 1.00 98.31 175 TRP A N 1
ATOM 1400 C CA . TRP A 1 175 ? -16.564 1.765 9.513 1.00 98.31 175 TRP A CA 1
ATOM 1401 C C . TRP A 1 175 ? -15.434 2.444 8.766 1.00 98.31 175 TRP A C 1
ATOM 1403 O O . TRP A 1 175 ? -14.469 1.791 8.373 1.00 98.31 175 TRP A O 1
ATOM 1413 N N . VAL A 1 176 ? -15.570 3.752 8.605 1.00 98.56 176 VAL A N 1
ATOM 1414 C CA . VAL A 1 176 ? -14.539 4.615 8.048 1.00 98.56 176 VAL A CA 1
ATOM 1415 C C . VAL A 1 176 ? -13.715 5.117 9.224 1.00 98.56 176 VAL A C 1
ATOM 1417 O O . VAL A 1 176 ? -14.230 5.830 10.090 1.00 98.56 176 VAL A O 1
ATOM 1420 N N . ILE A 1 177 ? -12.469 4.663 9.309 1.00 98.62 177 ILE A N 1
ATOM 1421 C CA . ILE A 1 177 ? -11.559 4.965 10.414 1.00 98.62 177 ILE A CA 1
ATOM 1422 C C . ILE A 1 177 ? -10.403 5.786 9.865 1.00 98.62 177 ILE A C 1
ATOM 1424 O O . ILE A 1 177 ? -9.577 5.268 9.117 1.00 98.62 177 ILE A O 1
ATOM 1428 N N . ALA A 1 178 ? -10.363 7.063 10.233 1.00 98.62 178 ALA A N 1
ATOM 1429 C CA . ALA A 1 178 ? -9.243 7.933 9.931 1.00 98.62 178 ALA A CA 1
ATOM 1430 C C . ALA A 1 178 ? -8.047 7.576 10.819 1.00 98.62 178 ALA A C 1
ATOM 1432 O O . ALA A 1 178 ? -8.219 7.230 11.993 1.00 98.62 178 ALA A O 1
ATOM 1433 N N . PHE A 1 179 ? -6.846 7.679 10.260 1.00 98.06 179 PHE A N 1
ATOM 1434 C CA . PHE A 1 179 ? -5.600 7.558 10.999 1.00 98.06 179 PHE A CA 1
ATOM 1435 C C . PHE A 1 179 ? -4.696 8.762 10.742 1.00 98.06 179 PHE A C 1
ATOM 1437 O O . PHE A 1 179 ? -4.669 9.311 9.642 1.00 98.06 179 PHE A O 1
ATOM 1444 N N . GLN A 1 180 ? -3.919 9.121 11.758 1.00 97.56 180 GLN A N 1
ATOM 1445 C CA . GLN A 1 180 ? -2.818 10.073 11.675 1.00 97.56 180 GLN A CA 1
ATOM 1446 C C . GLN A 1 180 ? -1.608 9.457 12.375 1.00 97.56 180 GLN A C 1
ATOM 1448 O O . GLN A 1 180 ? -1.673 9.171 13.572 1.00 97.56 180 GLN A O 1
ATOM 1453 N N . ALA A 1 181 ? -0.507 9.257 11.652 1.00 95.94 181 ALA A N 1
ATOM 1454 C CA . ALA A 1 181 ? 0.769 8.902 12.258 1.00 95.94 181 ALA A CA 1
ATOM 1455 C C . ALA A 1 181 ? 1.319 10.108 13.025 1.00 95.94 181 ALA A C 1
ATOM 1457 O O . ALA A 1 181 ? 1.315 11.230 12.511 1.00 95.94 181 ALA A O 1
ATOM 1458 N N . VAL A 1 182 ? 1.757 9.873 14.263 1.00 94.38 182 VAL A N 1
ATOM 1459 C CA . VAL A 1 182 ? 2.230 10.927 15.178 1.00 94.38 182 VAL A CA 1
ATOM 1460 C C . VAL A 1 182 ? 3.591 10.626 15.807 1.00 94.38 182 VAL A C 1
ATOM 1462 O O . VAL A 1 182 ? 4.097 11.453 16.561 1.00 94.38 182 VAL A O 1
ATOM 1465 N N . ASP A 1 183 ? 4.177 9.462 15.522 1.00 89.44 183 ASP A N 1
ATOM 1466 C CA . ASP A 1 183 ? 5.440 9.020 16.117 1.00 89.44 183 ASP A CA 1
ATOM 1467 C C . ASP A 1 183 ? 6.281 8.195 15.125 1.00 89.44 183 ASP A C 1
ATOM 1469 O O . ASP A 1 183 ? 5.772 7.696 14.118 1.00 89.44 183 ASP A O 1
ATOM 1473 N N . SER A 1 184 ? 7.570 8.057 15.430 1.00 86.38 184 SER A N 1
ATOM 1474 C CA . SER A 1 184 ? 8.591 7.395 14.611 1.00 86.38 184 SER A CA 1
ATOM 1475 C C . SER A 1 184 ? 8.813 5.915 14.986 1.00 86.38 184 SER A C 1
ATOM 1477 O O . SER A 1 184 ? 8.553 5.505 16.121 1.00 86.38 184 SER A O 1
ATOM 1479 N N . PRO A 1 185 ? 9.412 5.101 14.091 1.00 84.88 185 PRO A N 1
ATOM 1480 C CA . PRO A 1 185 ? 9.690 5.392 12.682 1.00 84.88 185 PRO A CA 1
ATOM 1481 C C . PRO 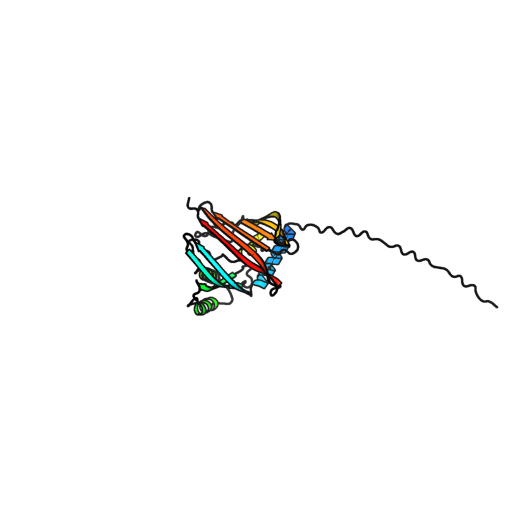A 1 185 ? 8.420 5.471 11.831 1.00 84.88 185 PRO A C 1
ATOM 1483 O O . PRO A 1 185 ? 7.512 4.655 11.985 1.00 84.88 185 PRO A O 1
ATOM 1486 N N . ALA A 1 186 ? 8.397 6.415 10.893 1.00 86.94 186 ALA A N 1
ATOM 1487 C CA . ALA A 1 186 ? 7.400 6.439 9.830 1.00 86.94 186 ALA A CA 1
ATOM 1488 C C . ALA A 1 186 ? 7.638 5.313 8.810 1.00 86.94 186 ALA A C 1
ATOM 1490 O O . ALA A 1 186 ? 8.757 4.827 8.634 1.00 86.94 186 ALA A O 1
ATOM 1491 N N . LEU A 1 187 ? 6.582 4.929 8.084 1.00 83.88 187 LEU A N 1
ATOM 1492 C CA . LEU A 1 187 ? 6.699 3.976 6.974 1.00 83.88 187 LEU A CA 1
ATOM 1493 C C . LEU A 1 187 ? 7.490 4.547 5.793 1.00 83.88 187 LEU A C 1
ATOM 1495 O O . LEU A 1 187 ? 8.179 3.800 5.102 1.00 83.88 187 LEU A O 1
ATOM 1499 N N . ILE A 1 188 ? 7.370 5.853 5.546 1.00 84.69 188 ILE A N 1
ATOM 1500 C CA . ILE A 1 188 ? 8.035 6.538 4.440 1.00 84.69 188 ILE A CA 1
ATOM 1501 C C . ILE A 1 188 ? 9.064 7.502 5.011 1.00 84.69 188 ILE A C 1
ATOM 1503 O O . ILE A 1 188 ? 8.798 8.221 5.972 1.00 84.69 188 ILE A O 1
ATOM 1507 N N . GLN A 1 189 ? 10.234 7.514 4.383 1.00 85.12 189 GLN A N 1
ATOM 1508 C CA . GLN A 1 189 ? 11.292 8.471 4.658 1.00 85.12 189 GLN A CA 1
ATOM 1509 C C . GLN A 1 189 ? 11.675 9.199 3.372 1.00 85.12 189 GLN A C 1
ATOM 1511 O O . GLN A 1 189 ? 11.618 8.617 2.285 1.00 85.12 189 GLN A O 1
ATOM 1516 N N . ASP A 1 190 ? 12.080 10.458 3.496 1.00 78.31 190 ASP A N 1
ATOM 1517 C CA . ASP A 1 190 ? 12.615 11.234 2.381 1.00 78.31 190 ASP A CA 1
ATOM 1518 C C . ASP A 1 190 ? 14.065 10.827 2.022 1.00 78.31 190 ASP A C 1
ATOM 1520 O O . ASP A 1 190 ? 14.679 9.931 2.616 1.00 78.31 190 ASP A O 1
ATOM 1524 N N . ALA A 1 191 ? 14.655 11.507 1.033 1.00 75.50 191 ALA A N 1
ATOM 1525 C CA . ALA A 1 191 ? 16.034 11.255 0.609 1.00 75.50 191 ALA A CA 1
ATOM 1526 C C . ALA A 1 191 ? 17.084 11.590 1.693 1.00 75.50 191 ALA A C 1
ATOM 1528 O O . ALA A 1 191 ? 18.215 11.098 1.633 1.00 75.50 191 ALA A O 1
ATOM 1529 N N . GLN A 1 192 ? 16.724 12.411 2.679 1.00 81.12 192 GLN A N 1
ATOM 1530 C CA . GLN A 1 192 ? 17.525 12.802 3.837 1.00 81.12 192 GLN A CA 1
ATOM 1531 C C . GLN A 1 192 ? 17.257 11.900 5.058 1.00 81.12 192 GLN A C 1
ATOM 1533 O O . GLN A 1 192 ? 17.802 12.154 6.138 1.00 81.12 192 GLN A O 1
ATOM 1538 N N . LYS A 1 193 ? 16.480 10.820 4.881 1.00 81.00 193 LYS A N 1
ATOM 1539 C CA . LYS A 1 193 ? 16.041 9.884 5.925 1.00 81.00 193 LYS A CA 1
ATOM 1540 C C . LYS A 1 193 ? 15.214 10.542 7.032 1.00 81.00 193 LYS A C 1
ATOM 1542 O O . LYS A 1 193 ? 15.226 10.062 8.164 1.00 81.00 193 LYS A O 1
ATOM 1547 N N . GLN A 1 194 ? 14.551 11.654 6.733 1.00 85.38 194 GLN A N 1
ATOM 1548 C CA . GLN A 1 194 ? 13.552 12.223 7.625 1.00 85.38 194 GLN A CA 1
ATOM 1549 C C . GLN A 1 194 ? 12.243 11.467 7.452 1.00 85.38 194 GLN A C 1
ATOM 1551 O O . GLN A 1 194 ? 11.868 11.095 6.340 1.00 85.38 194 GLN A O 1
ATOM 1556 N N . ASP A 1 195 ? 11.569 11.228 8.568 1.00 89.75 195 ASP A N 1
ATOM 1557 C CA . ASP A 1 195 ? 10.286 10.544 8.593 1.00 89.75 195 ASP A CA 1
ATOM 1558 C C . ASP A 1 195 ? 9.194 11.429 7.989 1.00 89.75 195 ASP A C 1
ATOM 1560 O O . ASP A 1 195 ? 8.996 12.569 8.408 1.00 89.75 195 ASP A O 1
ATOM 1564 N N . LEU A 1 196 ? 8.452 10.868 7.037 1.00 90.38 196 LEU A N 1
ATOM 1565 C CA . LEU A 1 196 ? 7.262 11.481 6.470 1.00 90.38 196 LEU A CA 1
ATOM 1566 C C . LEU A 1 196 ? 6.031 10.826 7.098 1.00 90.38 196 LEU A C 1
ATOM 1568 O O . LEU A 1 196 ? 5.678 9.682 6.791 1.00 90.38 196 LEU A O 1
ATOM 1572 N N . LEU A 1 197 ? 5.397 11.545 8.026 1.00 93.56 197 LEU A N 1
ATOM 1573 C CA . LEU A 1 197 ? 4.228 11.052 8.745 1.00 93.56 197 LEU A CA 1
ATOM 1574 C C . LEU A 1 197 ? 3.025 10.963 7.806 1.00 93.56 197 LEU A C 1
ATOM 1576 O O . LEU A 1 197 ? 2.645 11.926 7.146 1.00 93.56 197 LEU A O 1
ATOM 1580 N N . SER A 1 198 ? 2.419 9.782 7.777 1.00 95.38 198 SER A N 1
ATOM 1581 C CA . SER A 1 198 ? 1.261 9.499 6.936 1.00 95.38 198 SER A CA 1
ATOM 1582 C C . SER A 1 198 ? -0.053 9.735 7.663 1.00 95.38 198 SER A C 1
ATOM 1584 O O . SER A 1 198 ? -0.141 9.651 8.889 1.00 95.38 198 SER A O 1
ATOM 1586 N N . HIS A 1 199 ? -1.097 9.979 6.892 1.00 97.69 199 HIS A N 1
ATOM 1587 C CA . HIS A 1 199 ? -2.473 9.982 7.356 1.00 97.69 199 HIS A CA 1
ATOM 1588 C C . HIS A 1 199 ? -3.368 9.343 6.297 1.00 97.69 199 HIS A C 1
ATOM 1590 O O . HIS A 1 199 ? -2.929 9.046 5.187 1.00 97.69 199 HIS A O 1
ATOM 1596 N N . GLY A 1 200 ? -4.624 9.083 6.633 1.00 98.06 200 GLY A N 1
ATOM 1597 C CA . GLY A 1 200 ? -5.540 8.475 5.680 1.00 98.06 200 GLY A CA 1
ATOM 1598 C C . GLY A 1 200 ? -6.696 7.767 6.347 1.00 98.06 200 GLY A C 1
ATOM 1599 O O . GLY A 1 200 ? -7.125 8.144 7.438 1.00 98.06 200 GLY A O 1
ATOM 1600 N N . VAL A 1 201 ? -7.236 6.759 5.663 1.00 98.38 201 VAL A N 1
ATOM 1601 C CA . VAL A 1 201 ? -8.499 6.127 6.040 1.00 98.38 201 VAL A CA 1
ATOM 1602 C C . VAL A 1 201 ? -8.487 4.626 5.770 1.00 98.38 201 VAL A C 1
ATOM 1604 O O . VAL A 1 201 ? -8.054 4.160 4.717 1.00 98.38 201 VAL A O 1
ATOM 1607 N N . PHE A 1 202 ? -9.052 3.867 6.704 1.00 98.56 202 PHE A N 1
ATOM 1608 C CA . PHE A 1 202 ? -9.376 2.455 6.544 1.00 98.56 202 PHE A CA 1
ATOM 1609 C C . PHE A 1 202 ? -10.890 2.253 6.471 1.00 98.56 202 PHE A C 1
ATOM 1611 O O . PHE A 1 202 ? -11.628 2.777 7.307 1.00 98.56 202 PHE A O 1
ATOM 1618 N N . TRP A 1 203 ? -11.350 1.431 5.526 1.00 98.50 203 TRP A N 1
ATOM 1619 C CA . TRP A 1 203 ? -12.725 0.926 5.493 1.00 98.50 203 TRP A CA 1
ATOM 1620 C C . TRP A 1 203 ? -12.742 -0.490 6.058 1.00 98.50 203 TRP A C 1
ATOM 1622 O O . TRP A 1 203 ? -12.323 -1.439 5.389 1.00 98.50 203 TRP A O 1
ATOM 1632 N N . ILE A 1 204 ? -13.213 -0.627 7.297 1.00 98.38 204 ILE A N 1
ATOM 1633 C CA . ILE A 1 204 ? -13.138 -1.875 8.065 1.00 98.38 204 ILE A CA 1
ATOM 1634 C C . ILE A 1 204 ? -14.540 -2.427 8.305 1.00 98.38 204 ILE A C 1
ATOM 1636 O O . ILE A 1 204 ? -15.409 -1.732 8.829 1.00 98.38 204 ILE A O 1
ATOM 1640 N N . GLU A 1 205 ? -14.774 -3.692 7.964 1.00 97.31 205 GLU A N 1
ATOM 1641 C CA . GLU A 1 205 ? -16.005 -4.386 8.331 1.00 97.31 205 GLU A CA 1
ATOM 1642 C C . GLU A 1 205 ? -16.019 -4.636 9.850 1.00 97.31 205 GLU A C 1
ATOM 1644 O O . GLU A 1 205 ? -15.227 -5.436 10.358 1.00 97.31 205 GLU A O 1
ATOM 1649 N N . PRO A 1 206 ? -16.937 -4.014 10.612 1.00 97.12 206 PRO A N 1
ATOM 1650 C CA . PRO A 1 206 ? -16.862 -4.015 12.070 1.00 97.12 206 PRO A CA 1
ATOM 1651 C C . PRO A 1 206 ? -17.067 -5.405 12.680 1.00 97.12 206 PRO A C 1
ATOM 1653 O O . PRO A 1 206 ? -16.595 -5.672 13.786 1.00 97.12 206 PRO A O 1
ATOM 1656 N N . ALA A 1 207 ? -17.778 -6.297 11.985 1.00 94.88 207 ALA A N 1
ATOM 1657 C CA . ALA A 1 207 ? -18.072 -7.643 12.466 1.00 94.88 207 ALA A CA 1
ATOM 1658 C C . ALA A 1 207 ? -16.838 -8.558 12.476 1.00 94.88 207 ALA A C 1
ATOM 1660 O O . ALA A 1 207 ? -16.712 -9.383 13.377 1.00 94.88 207 ALA A O 1
ATOM 1661 N N . THR A 1 208 ? -15.937 -8.399 11.505 1.00 95.12 208 THR A N 1
ATOM 1662 C CA . THR A 1 208 ? -14.842 -9.346 11.238 1.00 95.12 208 THR A CA 1
ATOM 1663 C C . THR A 1 208 ? -13.455 -8.719 11.351 1.00 95.12 208 THR A C 1
ATOM 1665 O O . THR A 1 208 ? -12.491 -9.447 11.540 1.00 95.12 208 THR A O 1
ATOM 1668 N N . GLY A 1 209 ? -13.340 -7.393 11.231 1.00 96.19 209 GLY A N 1
ATOM 1669 C CA . GLY A 1 209 ? -12.055 -6.707 11.095 1.00 96.19 209 GLY A CA 1
ATOM 1670 C C . GLY A 1 209 ? -11.493 -6.704 9.671 1.00 96.19 209 GLY A C 1
ATOM 1671 O O . GLY A 1 209 ? -10.432 -6.124 9.455 1.00 96.19 209 GLY A O 1
ATOM 1672 N N . ARG A 1 210 ? -12.186 -7.302 8.689 1.00 96.31 210 ARG A N 1
ATOM 1673 C CA . ARG A 1 210 ? -11.746 -7.289 7.287 1.00 96.31 210 ARG A CA 1
ATOM 1674 C C . ARG A 1 210 ? -11.586 -5.856 6.789 1.00 96.31 210 ARG A C 1
ATOM 1676 O O . ARG A 1 210 ? -12.489 -5.036 6.953 1.00 96.31 210 ARG A O 1
ATOM 1683 N N . VAL A 1 211 ? -10.464 -5.584 6.134 1.00 97.50 211 VAL A N 1
ATOM 1684 C CA . VAL A 1 211 ? -10.167 -4.286 5.517 1.00 97.50 211 VAL A CA 1
ATOM 1685 C C . VAL A 1 211 ? -10.523 -4.354 4.036 1.00 97.50 211 VAL A C 1
ATOM 1687 O O . VAL A 1 211 ? -9.969 -5.167 3.301 1.00 97.50 211 VAL A O 1
ATOM 1690 N N . LEU A 1 212 ? -11.473 -3.528 3.602 1.00 97.69 212 LEU A N 1
ATOM 1691 C CA . LEU A 1 212 ? -12.006 -3.543 2.234 1.00 97.69 212 LEU A CA 1
ATOM 1692 C C . LEU A 1 212 ? -11.336 -2.502 1.338 1.00 97.69 212 LEU A C 1
ATOM 1694 O O . LEU A 1 212 ? -11.255 -2.678 0.121 1.00 97.69 212 LEU A O 1
ATOM 1698 N N . GLN A 1 213 ? -10.858 -1.413 1.933 1.00 98.44 213 GLN A N 1
ATOM 1699 C CA . GLN A 1 213 ? -10.138 -0.355 1.242 1.00 98.44 213 GLN A CA 1
ATOM 1700 C C . GLN A 1 213 ? -9.197 0.348 2.217 1.00 98.44 213 GLN A C 1
ATOM 1702 O O . GLN A 1 213 ? -9.507 0.483 3.404 1.00 98.44 213 GLN A O 1
ATOM 1707 N N . THR A 1 214 ? -8.068 0.814 1.698 1.00 98.44 214 THR A N 1
ATOM 1708 C CA . THR A 1 214 ? -7.146 1.706 2.400 1.00 98.44 214 THR A CA 1
ATOM 1709 C C . THR A 1 214 ? -6.848 2.911 1.530 1.00 98.44 214 THR A C 1
ATOM 1711 O O . THR A 1 214 ? -6.494 2.728 0.365 1.00 98.44 214 THR A O 1
ATOM 1714 N N . ASP A 1 215 ? -6.909 4.096 2.122 1.00 98.06 215 ASP A N 1
ATOM 1715 C CA . ASP A 1 215 ? -6.355 5.326 1.572 1.00 98.06 215 ASP A CA 1
ATOM 1716 C C . ASP A 1 215 ? -5.180 5.751 2.444 1.00 98.06 215 ASP A C 1
ATOM 1718 O O . ASP A 1 215 ? -5.294 5.799 3.669 1.00 98.06 215 ASP A O 1
ATOM 1722 N N . PHE A 1 216 ? -4.059 6.043 1.804 1.00 97.62 216 PHE A N 1
ATOM 1723 C CA . PHE A 1 216 ? -2.808 6.425 2.431 1.00 97.62 216 PHE A CA 1
ATOM 1724 C C . PHE A 1 216 ? -2.305 7.702 1.769 1.00 97.62 216 PHE A C 1
ATOM 1726 O O . PHE A 1 216 ? -2.188 7.758 0.545 1.00 97.62 216 PHE A O 1
ATOM 1733 N N . LEU A 1 217 ? -2.012 8.708 2.583 1.00 96.81 217 LEU A N 1
ATOM 1734 C CA . LEU A 1 217 ? -1.567 10.019 2.153 1.00 96.81 217 LEU A CA 1
ATOM 1735 C C . LEU A 1 217 ? -0.321 10.426 2.936 1.00 96.81 217 LEU A C 1
ATOM 1737 O O . LEU A 1 217 ? -0.210 10.177 4.139 1.00 96.81 217 LEU A O 1
ATOM 1741 N N . VAL A 1 218 ? 0.615 11.056 2.240 1.00 94.88 218 VAL A N 1
ATOM 1742 C CA . VAL A 1 218 ? 1.778 11.729 2.817 1.00 94.88 218 VAL A CA 1
ATOM 1743 C C . VAL A 1 218 ? 1.916 13.078 2.134 1.00 94.88 218 VAL A C 1
ATOM 1745 O O . VAL A 1 218 ? 1.893 13.159 0.907 1.00 94.88 218 VAL A O 1
ATOM 1748 N N . GLU A 1 219 ? 2.095 14.119 2.936 1.00 92.81 219 GLU A N 1
ATOM 1749 C CA . GLU A 1 219 ? 2.305 15.485 2.470 1.00 92.81 219 GLU A CA 1
ATOM 1750 C C . GLU A 1 219 ? 3.553 16.064 3.141 1.00 92.81 219 GLU A C 1
ATOM 1752 O O . GLU A 1 219 ? 3.780 15.850 4.334 1.00 92.81 219 GLU A O 1
ATOM 1757 N N . ASP A 1 220 ? 4.360 16.798 2.379 1.00 89.31 220 ASP A N 1
ATOM 1758 C CA . ASP A 1 220 ? 5.450 17.620 2.904 1.00 89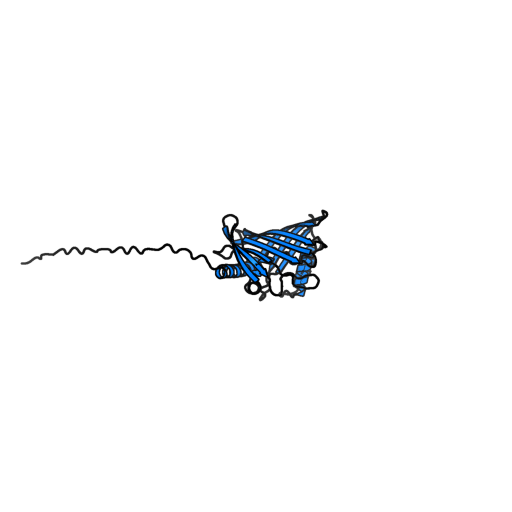.31 220 ASP A CA 1
ATOM 1759 C C . ASP A 1 220 ? 5.376 19.020 2.289 1.00 89.31 220 ASP A C 1
ATOM 1761 O O . ASP A 1 220 ? 5.815 19.269 1.162 1.00 89.31 220 ASP A O 1
ATOM 1765 N N . ASP A 1 221 ? 4.822 19.949 3.070 1.00 88.06 221 ASP A N 1
ATOM 1766 C CA . ASP A 1 221 ? 4.640 21.353 2.705 1.00 88.06 221 ASP A CA 1
ATOM 1767 C C . ASP A 1 221 ? 5.951 22.082 2.385 1.00 88.06 221 ASP A C 1
ATOM 1769 O O . ASP A 1 221 ? 5.931 23.057 1.623 1.00 88.06 221 ASP A O 1
ATOM 1773 N N . ALA A 1 222 ? 7.077 21.653 2.972 1.00 86.38 222 ALA A N 1
ATOM 1774 C CA . ALA A 1 222 ? 8.365 22.320 2.804 1.00 86.38 222 ALA A CA 1
ATOM 1775 C C . ALA A 1 222 ? 8.898 22.163 1.377 1.00 86.38 222 ALA A C 1
ATOM 1777 O O . ALA A 1 222 ? 9.569 23.061 0.863 1.00 86.38 222 ALA A O 1
ATOM 1778 N N . ILE A 1 223 ? 8.569 21.041 0.738 1.00 85.94 223 ILE A N 1
ATOM 1779 C CA . ILE A 1 223 ? 8.957 20.723 -0.639 1.00 85.94 223 ILE A CA 1
ATOM 1780 C C . ILE A 1 223 ? 7.755 20.605 -1.584 1.00 85.94 223 ILE A C 1
ATOM 1782 O O . ILE A 1 223 ? 7.949 20.307 -2.758 1.00 85.94 223 ILE A O 1
ATOM 1786 N N . GLY A 1 224 ? 6.535 20.836 -1.090 1.00 90.38 224 GLY A N 1
ATOM 1787 C CA . GLY A 1 224 ? 5.296 20.717 -1.861 1.00 90.38 224 GLY A CA 1
ATOM 1788 C C . GLY A 1 224 ? 5.017 19.295 -2.351 1.00 90.38 224 GLY A C 1
ATOM 1789 O O . GLY A 1 224 ? 4.443 19.139 -3.423 1.00 90.38 224 GLY A O 1
ATOM 1790 N N . LEU A 1 225 ? 5.475 18.269 -1.627 1.00 90.94 225 LEU A N 1
ATOM 1791 C CA . LEU A 1 225 ? 5.286 16.864 -1.991 1.00 90.94 225 LEU A CA 1
ATOM 1792 C C . LEU A 1 225 ? 3.907 16.380 -1.543 1.00 90.94 225 LEU A C 1
ATOM 1794 O O . LEU A 1 225 ? 3.561 16.528 -0.374 1.00 90.94 225 LEU A O 1
ATOM 1798 N N . THR A 1 226 ? 3.199 15.694 -2.437 1.00 93.88 226 THR A N 1
ATOM 1799 C CA . THR A 1 226 ? 2.007 14.907 -2.108 1.00 93.88 226 THR A CA 1
ATOM 1800 C C . THR A 1 226 ? 2.163 13.497 -2.667 1.00 93.88 226 THR A C 1
ATOM 1802 O O . THR A 1 226 ? 2.540 13.297 -3.825 1.00 93.88 226 THR A O 1
ATOM 1805 N N . ILE A 1 227 ? 1.882 12.507 -1.827 1.00 93.75 227 ILE A N 1
ATOM 1806 C CA . ILE A 1 227 ? 1.835 11.088 -2.167 1.00 93.75 227 ILE A CA 1
ATOM 1807 C C . ILE A 1 227 ? 0.469 10.568 -1.755 1.00 93.75 227 ILE A C 1
ATOM 1809 O O . ILE A 1 227 ? 0.110 10.643 -0.584 1.00 93.75 227 ILE A O 1
ATOM 1813 N N . GLU A 1 228 ? -0.250 9.971 -2.693 1.00 96.19 228 GLU A N 1
ATOM 1814 C CA . GLU A 1 228 ? -1.529 9.321 -2.444 1.00 96.19 228 GLU A CA 1
ATOM 1815 C C . GLU A 1 228 ? -1.472 7.882 -2.934 1.00 96.19 228 GLU A C 1
ATOM 1817 O O . GLU A 1 228 ? -0.956 7.593 -4.015 1.00 96.19 228 GLU A O 1
ATOM 1822 N N . MET A 1 229 ? -2.042 6.969 -2.160 1.00 97.38 229 MET A N 1
ATOM 1823 C CA . MET A 1 229 ? -2.220 5.583 -2.555 1.00 97.38 229 MET A CA 1
ATOM 1824 C C . MET A 1 229 ? -3.558 5.069 -2.037 1.00 97.38 229 MET A C 1
ATOM 1826 O O . MET A 1 229 ? -3.849 5.134 -0.845 1.00 97.38 229 MET A O 1
ATOM 1830 N N . ARG A 1 230 ? -4.356 4.500 -2.937 1.00 98.38 230 ARG A N 1
ATOM 1831 C CA . ARG A 1 230 ? -5.606 3.812 -2.622 1.00 98.38 230 ARG A CA 1
ATOM 1832 C C . ARG A 1 230 ? -5.517 2.365 -3.064 1.00 98.38 230 ARG A C 1
ATOM 1834 O O . ARG A 1 230 ? -5.180 2.083 -4.212 1.00 98.38 230 ARG A O 1
ATOM 1841 N N . VAL A 1 231 ? -5.887 1.454 -2.173 1.00 98.19 231 VAL A N 1
ATOM 1842 C CA . VAL A 1 231 ? -5.959 0.018 -2.459 1.00 98.19 231 VAL A CA 1
ATOM 1843 C C . VAL A 1 231 ? -7.357 -0.480 -2.145 1.00 98.19 231 VAL A C 1
ATOM 1845 O O . VAL A 1 231 ? -7.878 -0.208 -1.066 1.00 98.19 231 VAL A O 1
ATOM 1848 N N . ARG A 1 232 ? -7.962 -1.219 -3.078 1.00 97.81 232 ARG A N 1
ATOM 1849 C CA . ARG A 1 232 ? -9.227 -1.933 -2.859 1.00 97.81 232 ARG A CA 1
ATOM 1850 C C . ARG A 1 232 ? -8.963 -3.424 -2.801 1.00 97.81 232 ARG A C 1
ATOM 1852 O O . ARG A 1 232 ? -8.27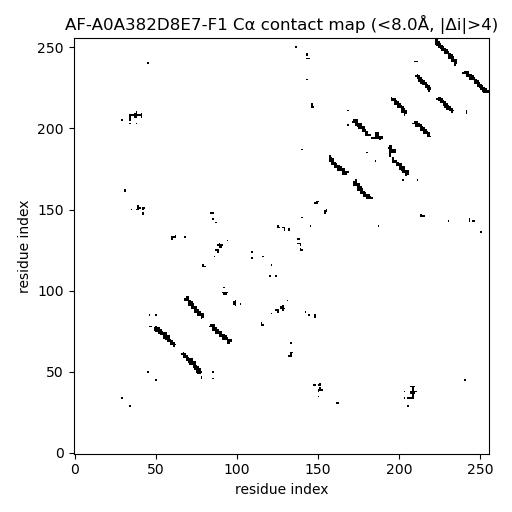4 -3.964 -3.668 1.00 97.81 232 ARG A O 1
ATOM 1859 N N . TYR A 1 233 ? -9.569 -4.075 -1.819 1.00 95.75 233 TYR A N 1
ATOM 1860 C CA . TYR A 1 233 ? -9.441 -5.507 -1.601 1.00 95.75 233 TYR A CA 1
ATOM 1861 C C . TYR A 1 233 ? -10.749 -6.197 -1.979 1.00 95.75 233 TYR A C 1
ATOM 1863 O O . TYR A 1 233 ? -11.837 -5.695 -1.690 1.00 95.75 233 TYR A O 1
ATOM 1871 N N . GLN A 1 234 ? -10.653 -7.341 -2.647 1.00 94.50 234 GLN A N 1
ATOM 1872 C CA . GLN A 1 234 ? -11.808 -8.131 -3.074 1.00 94.50 234 GLN A CA 1
ATOM 1873 C C . GLN A 1 234 ? -11.645 -9.582 -2.662 1.00 94.50 234 GLN A C 1
ATOM 1875 O O . GLN A 1 234 ? -10.527 -10.073 -2.528 1.00 94.50 234 GLN A O 1
ATOM 1880 N N . HIS A 1 235 ? -12.769 -10.262 -2.456 1.00 93.19 235 HIS A N 1
ATOM 1881 C CA . HIS A 1 235 ? -12.750 -11.674 -2.111 1.00 93.19 235 HIS A CA 1
ATOM 1882 C C . HIS A 1 235 ? -12.192 -12.497 -3.269 1.00 93.19 235 HIS A C 1
ATOM 1884 O O . HIS A 1 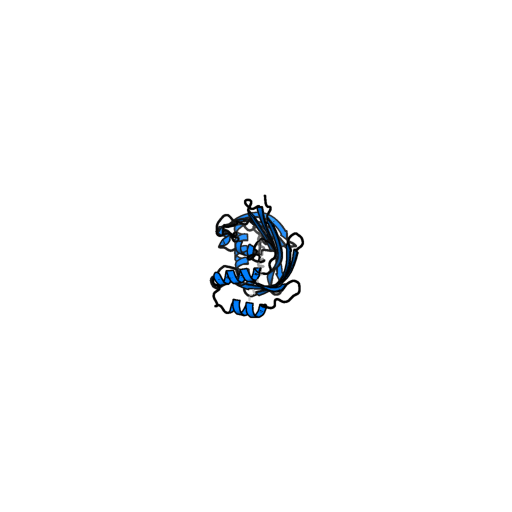235 ? -12.608 -12.328 -4.413 1.00 93.19 235 HIS A O 1
ATOM 1890 N N . ASN A 1 236 ? -11.264 -13.389 -2.949 1.00 91.62 236 ASN A N 1
ATOM 1891 C CA . ASN A 1 236 ? -10.776 -14.406 -3.858 1.00 91.62 236 ASN A CA 1
ATOM 1892 C C . ASN A 1 236 ? -11.250 -15.771 -3.354 1.00 91.62 236 ASN A C 1
ATOM 1894 O O . ASN A 1 236 ? -10.815 -16.216 -2.293 1.00 91.62 236 ASN A O 1
ATOM 1898 N N . ASP A 1 237 ? -12.124 -16.429 -4.118 1.00 90.38 237 ASP A N 1
ATOM 1899 C CA . ASP A 1 237 ? -12.750 -17.695 -3.714 1.00 90.38 237 ASP A CA 1
ATOM 1900 C C . ASP A 1 237 ? -11.720 -18.805 -3.451 1.00 90.38 237 ASP A C 1
ATOM 1902 O O . ASP A 1 237 ? -11.878 -19.590 -2.518 1.00 90.38 237 ASP A O 1
ATOM 1906 N N . SER A 1 238 ? -10.642 -18.853 -4.241 1.00 86.50 238 SER A N 1
ATOM 1907 C CA . SER A 1 238 ? -9.590 -19.870 -4.111 1.00 86.50 238 SER A CA 1
ATOM 1908 C C . SER A 1 238 ? -8.786 -19.726 -2.820 1.00 86.50 238 SER A C 1
ATOM 1910 O O . SER A 1 238 ? -8.340 -20.729 -2.269 1.00 86.50 238 SER A O 1
ATOM 1912 N N . MET A 1 239 ? -8.599 -18.493 -2.340 1.00 83.00 239 MET A N 1
ATOM 1913 C CA . MET A 1 239 ? -7.877 -18.204 -1.096 1.00 83.00 239 MET A CA 1
ATOM 1914 C C . MET A 1 239 ? -8.802 -18.027 0.112 1.00 83.00 239 MET A C 1
ATOM 1916 O O . MET A 1 239 ? -8.333 -18.010 1.244 1.00 83.00 239 MET A O 1
ATOM 1920 N N . GLY A 1 240 ? -10.112 -17.869 -0.091 1.00 88.19 240 GLY A N 1
ATOM 1921 C CA . GLY A 1 240 ? -11.072 -17.669 0.997 1.00 88.19 240 GLY A CA 1
ATOM 1922 C C . GLY A 1 240 ? -10.892 -16.354 1.772 1.00 88.19 240 GLY A C 1
ATOM 1923 O O . GLY A 1 240 ? -11.514 -16.173 2.818 1.00 88.19 240 GLY A O 1
ATOM 1924 N N . MET A 1 241 ? -10.096 -15.410 1.261 1.00 89.19 241 MET A N 1
ATOM 1925 C CA . MET A 1 241 ? -9.768 -14.133 1.910 1.00 89.19 241 MET A CA 1
ATOM 1926 C C . MET A 1 241 ? -9.928 -12.950 0.948 1.00 89.19 241 MET A C 1
ATOM 1928 O O . MET A 1 241 ? -10.178 -13.139 -0.244 1.00 89.19 241 MET A O 1
ATOM 1932 N N . LEU A 1 242 ? -9.840 -11.717 1.461 1.00 92.75 242 LEU A N 1
ATOM 1933 C CA . LEU A 1 242 ? -9.711 -10.555 0.580 1.00 92.75 242 LEU A CA 1
ATOM 1934 C C . LEU A 1 242 ? -8.261 -10.453 0.106 1.00 92.75 242 LEU A C 1
ATOM 1936 O O . LEU A 1 242 ? -7.354 -10.658 0.901 1.00 92.75 242 LEU A O 1
ATOM 1940 N N . VAL A 1 243 ? -8.052 -10.086 -1.152 1.00 92.00 243 VAL A N 1
ATOM 1941 C CA . VAL A 1 243 ? -6.730 -9.799 -1.721 1.00 92.00 243 VAL A CA 1
ATOM 1942 C C . VAL A 1 243 ? -6.740 -8.470 -2.459 1.00 92.00 243 VAL A C 1
ATOM 1944 O O . VAL A 1 243 ? -7.823 -7.993 -2.822 1.00 92.00 243 VAL A O 1
ATOM 1947 N N . PRO A 1 244 ? -5.577 -7.832 -2.678 1.00 93.88 244 PRO A N 1
ATOM 1948 C CA . PRO A 1 244 ? -5.529 -6.554 -3.365 1.00 93.88 244 PRO A CA 1
ATOM 1949 C C . PRO A 1 244 ? -5.983 -6.753 -4.812 1.00 93.88 244 PRO A C 1
ATOM 1951 O O . PRO A 1 244 ? -5.411 -7.558 -5.539 1.00 93.88 244 PRO A O 1
ATOM 1954 N N . ALA A 1 245 ? -7.029 -6.037 -5.215 1.00 94.94 245 ALA A N 1
ATOM 1955 C CA . ALA A 1 245 ? -7.596 -6.130 -6.559 1.00 94.94 245 ALA A CA 1
ATOM 1956 C C . ALA A 1 245 ? -7.185 -4.942 -7.432 1.00 94.94 245 ALA A C 1
ATOM 1958 O O . ALA A 1 245 ? -6.971 -5.085 -8.631 1.00 94.94 245 ALA A O 1
ATOM 1959 N N . THR A 1 246 ? -7.079 -3.755 -6.831 1.00 97.12 246 THR A N 1
ATOM 1960 C CA . THR A 1 246 ? -6.627 -2.540 -7.515 1.00 97.12 246 THR A CA 1
ATOM 1961 C C . THR A 1 246 ? -5.792 -1.695 -6.571 1.00 97.12 246 THR A C 1
ATOM 1963 O O . THR A 1 246 ? -6.212 -1.472 -5.433 1.00 97.12 246 THR A O 1
ATOM 1966 N N . MET A 1 247 ? -4.686 -1.155 -7.073 1.00 97.44 247 MET A N 1
ATOM 1967 C CA . MET A 1 247 ? -3.912 -0.098 -6.429 1.00 97.44 247 MET A CA 1
ATOM 1968 C C . MET A 1 247 ? -3.831 1.094 -7.383 1.00 97.44 247 MET A C 1
ATOM 1970 O O . MET A 1 247 ? -3.461 0.937 -8.544 1.00 97.44 247 MET A O 1
ATOM 1974 N N . THR A 1 248 ? -4.192 2.277 -6.899 1.00 97.56 248 THR A N 1
ATOM 1975 C CA . THR A 1 248 ? -4.017 3.545 -7.612 1.00 97.56 248 THR A CA 1
ATOM 1976 C C . THR A 1 248 ? -3.155 4.457 -6.774 1.00 97.56 248 THR A C 1
ATOM 1978 O O . THR A 1 248 ? -3.361 4.553 -5.567 1.00 97.56 248 THR A O 1
ATOM 1981 N N . GLU A 1 249 ? -2.228 5.148 -7.411 1.00 95.50 249 GLU A N 1
ATOM 1982 C CA . GLU A 1 249 ? -1.273 6.009 -6.734 1.00 95.50 249 GLU A CA 1
ATOM 1983 C C . GLU A 1 249 ? -1.077 7.305 -7.518 1.00 95.50 249 GLU A C 1
ATOM 1985 O O . GLU A 1 249 ? -1.138 7.319 -8.751 1.00 95.50 249 GLU A O 1
ATOM 1990 N N . HIS A 1 250 ? -0.860 8.392 -6.791 1.00 95.00 250 HIS A N 1
ATOM 1991 C CA . HIS A 1 250 ? -0.582 9.704 -7.346 1.00 95.00 250 HIS A CA 1
ATOM 1992 C C . HIS A 1 250 ? 0.579 10.337 -6.589 1.00 95.00 250 HIS A C 1
ATOM 1994 O O . HIS A 1 250 ? 0.698 10.197 -5.375 1.00 95.00 250 HIS A O 1
ATOM 2000 N N . TYR A 1 251 ? 1.453 11.007 -7.332 1.00 92.62 251 TYR A N 1
ATOM 2001 C CA . TYR A 1 251 ? 2.632 11.656 -6.787 1.00 92.62 251 TYR A CA 1
ATOM 2002 C C . TYR A 1 251 ? 2.807 13.005 -7.468 1.00 92.62 251 TYR A C 1
ATOM 2004 O O . TYR A 1 251 ? 2.886 13.063 -8.699 1.00 92.62 251 TYR A O 1
ATOM 2012 N N . SER A 1 252 ? 2.931 14.065 -6.682 1.00 91.69 252 SER A N 1
ATOM 2013 C CA . SER A 1 252 ? 3.178 15.417 -7.177 1.00 91.69 252 SER A CA 1
ATOM 2014 C C . SER A 1 252 ? 4.217 16.129 -6.317 1.00 91.69 252 SER A C 1
ATOM 2016 O O . SER A 1 252 ? 4.407 15.813 -5.144 1.00 91.69 252 SER A O 1
ATOM 2018 N N . VAL A 1 253 ? 4.928 17.070 -6.939 1.00 89.81 253 VAL A N 1
ATOM 2019 C CA . VAL A 1 253 ? 5.759 18.057 -6.248 1.00 89.81 253 VAL A CA 1
ATOM 2020 C C . VAL A 1 253 ? 5.436 19.417 -6.840 1.00 89.81 253 VAL A C 1
ATOM 2022 O O . VAL A 1 253 ? 5.756 19.684 -8.002 1.00 89.81 253 VAL A O 1
ATOM 2025 N N . ASP A 1 254 ? 4.817 20.266 -6.033 1.00 86.44 254 ASP A N 1
ATOM 2026 C CA . ASP A 1 254 ? 4.549 21.655 -6.369 1.00 86.44 254 ASP A CA 1
ATOM 2027 C C . ASP A 1 254 ? 5.751 22.502 -5.952 1.00 86.44 254 ASP A C 1
ATOM 2029 O O . ASP A 1 254 ? 5.900 22.902 -4.796 1.00 86.44 254 ASP A O 1
ATOM 2033 N N . VAL A 1 255 ? 6.640 22.771 -6.912 1.00 68.75 255 VAL A N 1
ATOM 2034 C CA . VAL A 1 255 ? 7.777 23.674 -6.693 1.00 68.75 255 VAL A CA 1
ATOM 2035 C C . VAL A 1 255 ? 7.230 25.090 -6.488 1.00 68.75 255 VAL A C 1
ATOM 2037 O O . VAL A 1 255 ? 6.822 25.743 -7.450 1.00 68.75 255 VAL A O 1
ATOM 2040 N N . LYS A 1 256 ? 7.189 25.537 -5.229 1.00 57.09 256 LYS A N 1
ATOM 2041 C CA . LYS A 1 256 ? 6.890 26.926 -4.853 1.00 57.09 256 LYS A CA 1
ATOM 2042 C C . LYS A 1 256 ? 8.058 27.862 -5.160 1.00 57.09 256 LYS A C 1
ATOM 2044 O O . LYS A 1 256 ? 9.226 27.437 -5.008 1.00 57.09 256 LYS A O 1
#

Nearest PDB structures (foldseek):
  6gqf-assembly2_B  TM=3.889E-01  e=1.092E+00  Mus musculus
  1hzg-assembly1_A  TM=5.030E-01  e=1.885E+00  Escherichia coli
  1hq0-assembly1_A  TM=5.044E-01  e=3.255E+00  Escherichia coli
  6x04-assembly1_K  TM=1.983E-01  e=1.359E+00  Saccharomyces cerevisiae S288C

pLDDT: mean 84.16, std 16.71, range [33.03, 98.62]

Foldseek 3Di:
DDDDDDDDDDDDPDDPPPPPPPDPPPPPQDDPVLLLVLLQVQLQVVLVLLQADWDWDWDWDADPPGDIKIWIWIWHWHAQPPGPDIQIATQTQDIPNHGDPCRPVVVCVLPVDDSGCDPVSSVVRLCNSQVPPDDPDRDSQPDLCLQSSCSHPVNVVQKDKDFPDWDDPDPAIWTKIKIWGHDDDASDADPVRHHFTKIWIWTARSVRSATQKTWIWTADPVFQKIKIKIWGWDDDPVSRHTDTDDMDIDIDTDHD

Solvent-accessible surface area (backbone atoms only — not comparable to full-atom values): 15205 Å² total; per-residue (Å²): 138,88,84,84,89,81,81,83,78,84,81,81,82,80,78,80,78,80,78,73,81,71,71,77,80,71,77,73,79,74,52,70,68,56,29,51,50,32,25,20,54,39,47,56,51,47,48,64,67,46,29,75,39,78,42,83,42,82,46,79,48,78,38,87,90,82,48,68,48,43,36,36,28,40,34,41,31,34,49,56,87,101,41,97,56,82,44,68,37,44,48,65,48,27,51,74,90,37,73,48,88,62,46,68,65,50,51,50,69,63,67,71,60,70,97,63,78,49,72,70,53,51,52,48,42,24,49,61,44,25,67,82,66,80,70,89,73,88,60,59,70,89,50,77,62,52,71,56,55,50,44,29,78,78,44,41,78,36,42,51,74,44,78,77,52,76,46,67,66,80,94,44,64,22,38,34,30,39,38,35,47,78,52,82,85,41,94,42,60,52,98,85,68,46,68,43,55,38,34,40,37,37,31,25,27,63,90,64,12,49,65,45,34,38,42,42,35,36,68,38,82,91,63,31,34,39,39,40,40,38,30,36,38,41,80,37,82,92,76,74,41,70,42,80,72,48,72,50,74,50,78,52,65,52,82,125

Organism: NCBI:txid408172

Mean predicted aligned error: 9.29 Å

Radius of gyration: 27.77 Å; Cα contacts (8 Å, |Δi|>4): 424; chains: 1; bounding box: 88×89×73 Å

Sequence (256 aa):
MPVSFARLVVLALTLLAVLADREPVRAQTPSLETVLARAADYVSIYQQDLGNIIADEEYTQAVDPGRTRRMYSELLVFSPPDDERWLVFRDVIEVDGKPVEDREQRLADLFQETPDVPAALELKLRTESARFNIGFIRRDLNVPTMALQLLTNRERSRLVLEKTQEELLGDLKTWVIAFQAVDSPALIQDAQKQDLLSHGVFWIEPATGRVLQTDFLVEDDAIGLTIEMRVRYQHNDSMGMLVPATMTEHYSVDVK